Protein AF-A0A2W1JLS2-F1 (afdb_monomer_lite)

Organism: NCBI:txid1764569

Sequence (300 aa):
MNVGGFANVIVSVFFLLSGYGIFASVRKKVIKDFSIISLVLFFRDRLVRLFPLYWIALAAQMLVNHEPYQVSDFLGIGAEGHYWFISAILQCYLLSPFLAYALDRKKYLTLFGTTLVFIGVYFLPSHYPFLANTLGWLHFVESPYLDIYFLHTYLFFLGMSLQKLELIKNRTQWESKIPKSVHCTIFLLIFILICFSVLLDKVYSFPVFGTLILVIAWTIYALRNGIEIKFFAFLGRISFSVYLFHMTYYFLLAKIGVLKIDLLWSVVAVIIVSPAFVLLCLGLERFGNDVARKLKKVGA

Secondary structure (DSSP, 8-state):
--THHHHHHHHHHHHHHHHHHHHHHHIIIIITT--HHHHHHHHHHHHHHHHHHHHHHHHHHHHHH-PPPPHHHHTTSS--GGGHHHHHHHHHHHHHHHHHHHHHHHHHHHHHHHHHHHHHHHHHHHH-HHHHHHHHHHHT--GGGHHHHHHHHHHHHHHHHHHHTTTT--GGGTTS---HHHHHHHHHHHHHHHHHHHH-TTTS-HHHHHHHHHHHHHHHHHHHHT---HHHHHHHHHHHHHHHHHHHHHHHHHHTT-S-S-HHHHHHHHHHHHHHHHHHHHHHHHHHHHHHHHHHHHT-

InterPro domains:
  IPR002656 Acyltransferase 3 domain [PF01757] (6-279)
  IPR050879 Acyltransferase 3 [PTHR23028] (11-292)

Structure (mmCIF, N/CA/C/O backbone):
data_AF-A0A2W1JLS2-F1
#
_entry.id   AF-A0A2W1JLS2-F1
#
loop_
_atom_site.group_PDB
_atom_site.id
_atom_site.type_symbol
_atom_site.label_atom_id
_atom_site.label_alt_id
_atom_site.label_comp_id
_atom_site.label_asym_id
_atom_site.label_entity_id
_atom_site.label_seq_id
_atom_site.pdbx_PDB_ins_code
_atom_site.Cartn_x
_atom_site.Cartn_y
_atom_site.Cartn_z
_atom_site.occupancy
_atom_site.B_iso_or_equiv
_atom_site.auth_seq_id
_atom_site.auth_comp_id
_atom_site.auth_asym_id
_atom_site.auth_atom_id
_atom_site.pdbx_PDB_model_num
ATOM 1 N N . MET A 1 1 ? 17.357 14.140 -10.942 1.00 34.50 1 MET A N 1
ATOM 2 C CA . MET A 1 1 ? 16.037 14.115 -10.269 1.00 34.50 1 MET A CA 1
ATOM 3 C C . MET A 1 1 ? 15.787 12.698 -9.776 1.00 34.50 1 MET A C 1
ATOM 5 O O . MET A 1 1 ? 15.751 11.796 -10.601 1.00 34.50 1 MET A O 1
ATOM 9 N N . ASN A 1 2 ? 15.671 12.487 -8.461 1.00 41.84 2 ASN A N 1
ATOM 10 C CA . ASN A 1 2 ? 15.361 11.173 -7.888 1.00 41.84 2 ASN A CA 1
ATOM 11 C C . ASN A 1 2 ? 13.925 10.774 -8.259 1.00 41.84 2 ASN A C 1
ATOM 13 O O . ASN A 1 2 ? 12.973 11.195 -7.604 1.00 41.84 2 ASN A O 1
ATOM 17 N N . VAL A 1 3 ? 13.770 9.960 -9.307 1.00 44.44 3 VAL A N 1
ATOM 18 C CA . VAL A 1 3 ? 12.483 9.395 -9.764 1.00 44.44 3 VAL A CA 1
ATOM 19 C C . VAL A 1 3 ? 11.753 8.654 -8.627 1.00 44.44 3 VAL A C 1
ATOM 21 O O . VAL A 1 3 ? 10.524 8.629 -8.597 1.00 44.44 3 VAL A O 1
ATOM 24 N N . GLY A 1 4 ? 12.491 8.170 -7.618 1.00 52.25 4 GLY A N 1
ATOM 25 C CA . GLY A 1 4 ? 11.930 7.582 -6.397 1.00 52.25 4 GLY A CA 1
ATOM 26 C C . GLY A 1 4 ? 10.995 8.508 -5.602 1.00 52.25 4 GLY A C 1
ATOM 27 O O . GLY A 1 4 ? 10.069 8.023 -4.959 1.00 52.25 4 GLY A O 1
ATOM 28 N N . GLY A 1 5 ? 11.154 9.835 -5.689 1.00 60.28 5 GLY A N 1
ATOM 29 C CA . GLY A 1 5 ? 10.326 10.781 -4.933 1.00 60.28 5 GLY A CA 1
ATOM 30 C C . GLY A 1 5 ? 8.849 10.785 -5.346 1.00 60.28 5 GLY A C 1
ATOM 31 O O . GLY A 1 5 ? 7.976 10.862 -4.486 1.00 60.28 5 GLY A O 1
ATOM 32 N N . PHE A 1 6 ? 8.549 10.663 -6.646 1.00 57.53 6 PHE A N 1
ATOM 33 C CA . PHE A 1 6 ? 7.170 10.720 -7.151 1.00 57.53 6 PHE A CA 1
ATOM 34 C C . PHE A 1 6 ? 6.378 9.444 -6.842 1.00 57.53 6 PHE A C 1
ATOM 36 O O . PHE A 1 6 ? 5.242 9.527 -6.372 1.00 57.53 6 PHE A O 1
ATOM 43 N N . ALA A 1 7 ? 6.986 8.267 -7.047 1.00 67.06 7 ALA A N 1
ATOM 44 C CA . ALA A 1 7 ? 6.362 6.985 -6.713 1.00 67.06 7 ALA A CA 1
ATOM 45 C C . ALA A 1 7 ? 5.949 6.945 -5.233 1.00 67.06 7 ALA A C 1
ATOM 47 O O . ALA A 1 7 ? 4.829 6.553 -4.903 1.00 67.06 7 ALA A O 1
ATOM 48 N N . ASN A 1 8 ? 6.801 7.474 -4.354 1.00 73.69 8 ASN A N 1
ATOM 49 C CA . ASN A 1 8 ? 6.526 7.528 -2.927 1.00 73.69 8 ASN A CA 1
ATOM 50 C C . ASN A 1 8 ? 5.334 8.426 -2.547 1.00 73.69 8 ASN A C 1
ATOM 52 O O . ASN A 1 8 ? 4.658 8.122 -1.567 1.00 73.69 8 ASN A O 1
ATOM 56 N N . VAL A 1 9 ? 5.009 9.483 -3.305 1.00 74.19 9 VAL A N 1
ATOM 57 C CA . VAL A 1 9 ? 3.819 10.318 -3.023 1.00 74.19 9 VAL A CA 1
ATOM 58 C C . VAL A 1 9 ? 2.535 9.520 -3.228 1.00 74.19 9 VAL A C 1
ATOM 60 O O . VAL A 1 9 ? 1.637 9.553 -2.388 1.00 74.19 9 VAL A O 1
ATOM 63 N N . ILE A 1 10 ? 2.441 8.774 -4.329 1.00 76.81 10 ILE A N 1
ATOM 64 C CA . ILE A 1 10 ? 1.249 7.968 -4.625 1.00 76.81 10 ILE A CA 1
ATOM 65 C C . ILE A 1 10 ? 1.098 6.855 -3.584 1.00 76.81 10 ILE A C 1
ATOM 67 O O . ILE A 1 10 ? 0.003 6.633 -3.063 1.00 76.81 10 ILE A O 1
ATOM 71 N N . VAL A 1 11 ? 2.206 6.199 -3.232 1.00 82.44 11 VAL A N 1
ATOM 72 C CA . VAL A 1 11 ? 2.242 5.170 -2.186 1.00 82.44 11 VAL A CA 1
ATOM 73 C C . VAL A 1 11 ? 1.831 5.761 -0.830 1.00 82.44 11 VAL A C 1
ATOM 75 O O . VAL A 1 11 ? 1.003 5.182 -0.129 1.00 82.44 11 VAL A O 1
ATOM 78 N N . SER A 1 12 ? 2.292 6.965 -0.494 1.00 83.69 12 SER A N 1
ATOM 79 C CA . SER A 1 12 ? 1.904 7.695 0.721 1.00 83.69 12 SER A CA 1
ATOM 80 C C . SER A 1 12 ? 0.393 7.921 0.819 1.00 83.69 12 SER A C 1
ATOM 82 O O . SER A 1 12 ? -0.224 7.641 1.851 1.00 83.69 12 SER A O 1
ATOM 84 N N . VAL A 1 13 ? -0.232 8.362 -0.276 1.00 82.44 13 VAL A N 1
ATOM 85 C CA . VAL A 1 13 ? -1.691 8.545 -0.355 1.00 82.44 13 VAL A CA 1
ATOM 86 C C . VAL A 1 13 ? -2.415 7.210 -0.207 1.00 82.44 13 VAL A C 1
ATOM 88 O O . VAL A 1 13 ? -3.414 7.125 0.513 1.00 82.44 13 VAL A O 1
ATOM 91 N N . PHE A 1 14 ? -1.894 6.152 -0.835 1.00 87.56 14 PHE A N 1
ATOM 92 C CA . PHE A 1 14 ? -2.435 4.807 -0.696 1.00 87.56 14 PHE A CA 1
ATOM 93 C C . PHE A 1 14 ? -2.440 4.341 0.768 1.00 87.56 14 PHE A C 1
ATOM 95 O O . PHE A 1 14 ? -3.461 3.820 1.224 1.00 87.56 14 PHE A O 1
ATOM 102 N N . PHE A 1 15 ? -1.351 4.529 1.524 1.00 89.69 15 PHE A N 1
ATOM 103 C CA . PHE A 1 15 ? -1.303 4.116 2.932 1.00 89.69 15 PHE A CA 1
ATOM 104 C C . PHE A 1 15 ? -2.282 4.910 3.791 1.00 89.69 15 PHE A C 1
ATOM 106 O O . PHE A 1 15 ? -3.010 4.306 4.580 1.00 89.69 15 PHE A O 1
ATOM 113 N N . LEU A 1 16 ? -2.372 6.228 3.594 1.00 88.06 16 LEU A N 1
ATOM 114 C CA . LEU A 1 16 ? -3.334 7.074 4.303 1.00 88.06 16 LEU A CA 1
ATOM 115 C C . LEU A 1 16 ? -4.780 6.598 4.072 1.00 88.06 16 LEU A C 1
ATOM 117 O O . LEU A 1 16 ? -5.535 6.372 5.021 1.00 88.06 16 LEU A O 1
ATOM 121 N N . LEU A 1 17 ? -5.166 6.396 2.810 1.00 87.12 17 LEU A N 1
ATOM 122 C CA . LEU A 1 17 ? -6.502 5.917 2.442 1.00 87.12 17 LEU A CA 1
ATOM 123 C C . LEU A 1 17 ? -6.769 4.490 2.933 1.00 87.12 17 LEU A C 1
ATOM 125 O O . LEU A 1 17 ? -7.869 4.180 3.400 1.00 87.12 17 LEU A O 1
ATOM 129 N N . SER A 1 18 ? -5.758 3.626 2.866 1.00 90.94 18 SER A N 1
ATOM 130 C CA . SER A 1 18 ? -5.840 2.263 3.384 1.00 90.94 18 SER A CA 1
ATOM 131 C C . SER A 1 18 ? -6.084 2.265 4.887 1.00 90.94 18 SER A C 1
ATOM 133 O O . SER A 1 18 ? -6.987 1.570 5.346 1.00 90.94 18 SER A O 1
ATOM 135 N N . GLY A 1 19 ? -5.366 3.091 5.649 1.00 93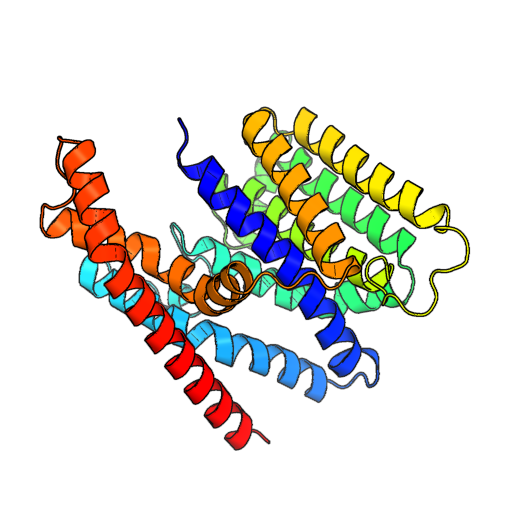.38 19 GLY A N 1
ATOM 136 C CA . GLY A 1 19 ? -5.579 3.256 7.085 1.00 93.38 19 GLY A CA 1
ATOM 137 C C . GLY A 1 19 ? -7.000 3.706 7.416 1.00 93.38 19 GLY A C 1
ATOM 138 O O . GLY A 1 19 ? -7.668 3.103 8.260 1.00 93.38 19 GLY A O 1
ATOM 139 N N . TYR A 1 20 ? -7.508 4.701 6.683 1.00 89.56 20 TYR A N 1
ATOM 140 C CA . TYR A 1 20 ? -8.882 5.190 6.818 1.00 89.56 20 TYR A CA 1
ATOM 141 C C . TYR A 1 20 ? -9.920 4.066 6.639 1.00 89.56 20 TYR A C 1
ATOM 143 O O . TYR A 1 20 ? -10.784 3.850 7.498 1.00 89.56 20 TYR A O 1
ATOM 151 N N . GLY A 1 21 ? -9.809 3.290 5.555 1.00 90.00 21 GLY A N 1
ATOM 152 C CA . GLY A 1 21 ? -10.719 2.176 5.271 1.00 90.00 21 GLY A CA 1
ATOM 153 C C . GLY A 1 21 ? -10.563 0.994 6.235 1.00 90.00 21 GLY A C 1
ATOM 154 O O . GLY A 1 21 ? -11.555 0.371 6.637 1.00 90.00 21 GLY A O 1
ATOM 155 N N . ILE A 1 22 ? -9.330 0.686 6.644 1.00 93.75 22 ILE A N 1
ATOM 156 C CA . ILE A 1 22 ? -9.039 -0.402 7.579 1.00 93.75 22 ILE A CA 1
ATOM 157 C C . ILE A 1 22 ? -9.634 -0.107 8.948 1.00 93.75 22 ILE A C 1
ATOM 159 O O . ILE A 1 22 ? -10.294 -0.991 9.493 1.00 93.75 22 ILE A O 1
ATOM 163 N N . PHE A 1 23 ? -9.503 1.116 9.467 1.00 93.62 23 PHE A N 1
ATOM 164 C CA . PHE A 1 23 ? -10.102 1.479 10.750 1.00 93.62 23 PHE A CA 1
ATOM 165 C C . PHE A 1 23 ? -11.614 1.218 10.766 1.00 93.62 23 PHE A C 1
ATOM 167 O O . PHE A 1 23 ? -12.126 0.583 11.689 1.00 93.62 23 PHE A O 1
ATOM 174 N N . ALA A 1 24 ? -12.330 1.624 9.711 1.00 89.69 24 ALA A N 1
ATOM 175 C CA . ALA A 1 24 ? -13.766 1.370 9.588 1.00 89.69 24 ALA A CA 1
ATOM 176 C C . ALA A 1 24 ? -14.093 -0.135 9.606 1.00 89.69 24 ALA A C 1
ATOM 178 O O . ALA A 1 24 ? -15.031 -0.575 10.278 1.00 89.69 24 ALA A O 1
ATOM 179 N N . SER A 1 25 ? -13.298 -0.940 8.896 1.00 91.19 25 SER A N 1
ATOM 180 C CA . SER A 1 25 ? -13.483 -2.390 8.842 1.00 91.19 25 SER A CA 1
ATOM 181 C C . SER A 1 25 ? -13.153 -3.089 10.162 1.00 91.19 25 SER A C 1
ATOM 183 O O . SER A 1 25 ? -13.882 -4.004 10.542 1.00 91.19 25 SER A O 1
ATOM 185 N N . VAL A 1 26 ? -12.067 -2.700 10.836 1.00 93.50 26 VAL A N 1
ATOM 186 C CA . VAL A 1 26 ? -11.647 -3.258 12.132 1.00 93.50 26 VAL A CA 1
ATOM 187 C C . VAL A 1 26 ? -12.674 -2.906 13.198 1.00 93.50 26 VAL A C 1
ATOM 189 O O . VAL A 1 26 ? -13.125 -3.784 13.929 1.00 93.50 26 VAL A O 1
ATOM 192 N N . ARG A 1 27 ? -13.129 -1.650 13.239 1.00 90.69 27 ARG A N 1
ATOM 193 C CA . ARG A 1 27 ? -14.152 -1.209 14.190 1.00 90.69 27 ARG A CA 1
ATOM 194 C C . ARG A 1 27 ? -15.445 -2.010 14.054 1.00 90.69 27 ARG A C 1
ATOM 196 O O . ARG A 1 27 ? -16.000 -2.449 15.056 1.00 90.69 27 ARG A O 1
ATOM 203 N N . LYS A 1 28 ? -15.899 -2.240 12.816 1.00 87.69 28 LYS A N 1
ATOM 204 C CA . LYS A 1 28 ? -17.132 -2.991 12.538 1.00 87.69 28 LYS A CA 1
ATOM 205 C C . LYS A 1 28 ? -17.017 -4.483 12.864 1.00 87.69 28 LYS A C 1
ATOM 207 O O . LYS A 1 28 ? -17.989 -5.046 13.348 1.00 87.69 28 LYS A O 1
ATOM 212 N N . LYS A 1 29 ? -15.886 -5.121 12.540 1.00 86.56 29 LYS A N 1
ATOM 213 C CA . LYS A 1 29 ? -15.739 -6.586 12.612 1.00 86.56 29 LYS A CA 1
ATOM 214 C C . LYS A 1 29 ? -15.077 -7.093 13.891 1.00 86.56 29 LYS A C 1
ATOM 216 O O . LYS A 1 29 ? -15.398 -8.187 14.320 1.00 86.56 29 LYS A O 1
ATOM 221 N N . VAL A 1 30 ? -14.135 -6.339 14.452 1.00 88.06 30 VAL A N 1
ATOM 222 C CA . VAL A 1 30 ? -13.254 -6.801 15.537 1.00 88.06 30 VAL A CA 1
ATOM 223 C C . VAL A 1 30 ? -13.551 -6.079 16.846 1.00 88.06 30 VAL A C 1
ATOM 225 O O . VAL A 1 30 ? -13.627 -6.725 17.878 1.00 88.06 30 VAL A O 1
ATOM 228 N N . ILE A 1 31 ? -13.726 -4.753 16.832 1.00 86.06 31 ILE A N 1
ATOM 229 C CA . ILE A 1 31 ? -13.887 -3.999 18.090 1.00 86.06 31 ILE A CA 1
ATOM 230 C C . ILE A 1 31 ? -15.292 -4.149 18.672 1.00 86.06 31 ILE A C 1
ATOM 232 O O . ILE A 1 31 ? -15.428 -4.250 19.887 1.00 86.06 31 ILE A O 1
ATOM 236 N N . LYS A 1 32 ? -16.332 -4.146 17.826 1.00 83.19 32 LYS A N 1
ATOM 237 C CA . LYS A 1 32 ? -17.720 -4.236 18.297 1.00 83.19 32 LYS A CA 1
ATOM 238 C C . LYS A 1 32 ? -17.991 -5.548 19.044 1.00 83.19 32 LYS A C 1
ATOM 240 O O . LYS A 1 32 ? -18.547 -5.503 20.132 1.00 83.19 32 LYS A O 1
ATOM 245 N N . ASP A 1 33 ? -17.538 -6.663 18.476 1.00 82.06 33 ASP A N 1
ATOM 246 C CA . ASP A 1 33 ? -17.741 -8.016 18.996 1.00 82.06 33 ASP A CA 1
ATOM 247 C C . ASP A 1 33 ? -16.385 -8.741 19.003 1.00 82.06 33 ASP A C 1
ATOM 249 O O . ASP A 1 33 ? -16.052 -9.489 18.076 1.00 82.06 33 ASP A O 1
ATOM 253 N N . PHE A 1 34 ? -15.547 -8.440 20.005 1.00 86.88 34 PHE A N 1
ATOM 254 C CA . PHE A 1 34 ? -14.188 -8.983 20.067 1.00 86.88 34 PHE A CA 1
ATOM 255 C C . PHE A 1 34 ? -14.218 -10.506 20.200 1.00 86.88 34 PHE A C 1
ATOM 257 O O . PHE A 1 34 ? -14.576 -11.059 21.236 1.00 86.88 34 PHE A O 1
ATOM 264 N N . SER A 1 35 ? -13.813 -11.177 19.125 1.00 91.00 35 SER A N 1
ATOM 265 C CA . SER A 1 35 ? -13.668 -12.624 19.040 1.00 91.00 35 SER A CA 1
ATOM 266 C C . SER A 1 35 ? -12.414 -12.955 18.241 1.00 91.00 35 SER A C 1
ATOM 268 O O . SER A 1 35 ? -12.113 -12.307 17.233 1.00 91.00 35 SER A O 1
ATOM 270 N N . ILE A 1 36 ? -11.697 -13.997 18.667 1.00 91.50 36 ILE A N 1
ATOM 271 C CA . ILE A 1 36 ? -10.529 -14.527 17.949 1.00 91.50 36 ILE A CA 1
ATOM 272 C C . ILE A 1 36 ? -10.927 -14.910 16.520 1.00 91.50 36 ILE A C 1
ATOM 274 O O . ILE A 1 36 ? -10.190 -14.637 15.576 1.00 91.50 36 ILE A O 1
ATOM 278 N N . ILE A 1 37 ? -12.133 -15.455 16.339 1.00 91.38 37 ILE A N 1
ATOM 279 C CA . ILE A 1 37 ? -12.665 -15.818 15.022 1.00 91.38 37 ILE A CA 1
ATOM 280 C C . ILE A 1 37 ? -12.792 -14.566 14.147 1.00 91.38 37 ILE A C 1
ATOM 282 O O . ILE A 1 37 ? -12.319 -14.557 13.013 1.00 91.38 37 ILE A O 1
ATOM 286 N N . SER A 1 38 ? -13.352 -13.476 14.678 1.00 90.38 38 SER A N 1
ATOM 287 C CA . SER A 1 38 ? -13.465 -12.202 13.958 1.00 90.38 38 SER A CA 1
ATOM 288 C C . SER A 1 38 ? -12.103 -11.633 13.551 1.00 90.38 38 SER A C 1
ATOM 290 O O . SER A 1 38 ? -11.970 -11.069 12.462 1.00 90.38 38 SER A O 1
ATOM 292 N N . LEU A 1 39 ? -11.084 -11.801 14.400 1.00 92.88 39 LEU A N 1
ATOM 293 C CA . LEU A 1 39 ? -9.711 -11.385 14.120 1.00 92.88 39 LEU A CA 1
ATOM 294 C C . LEU A 1 39 ? -9.073 -12.233 13.006 1.00 92.88 39 LEU A C 1
ATOM 296 O O . LEU A 1 39 ? -8.518 -11.683 12.054 1.00 92.88 39 LEU A O 1
ATOM 300 N N . VAL A 1 40 ? -9.209 -13.560 13.070 1.00 93.00 40 VAL A N 1
ATOM 301 C CA . VAL A 1 40 ? -8.720 -14.480 12.029 1.00 93.00 40 VAL A CA 1
ATOM 302 C C . VAL A 1 40 ? -9.409 -14.200 10.693 1.00 93.00 40 VAL A C 1
ATOM 304 O O . VAL A 1 40 ? -8.744 -14.081 9.664 1.00 93.00 40 VAL A O 1
ATOM 307 N N . LEU A 1 41 ? -10.733 -14.016 10.697 1.00 91.25 41 LEU A N 1
ATOM 308 C CA . LEU A 1 41 ? -11.501 -13.659 9.503 1.00 91.25 41 LEU A CA 1
ATOM 309 C C . LEU A 1 41 ? -11.073 -12.305 8.930 1.00 91.25 41 LEU A C 1
ATOM 311 O O . LEU A 1 41 ? -11.019 -12.151 7.708 1.00 91.25 41 LEU A O 1
ATOM 315 N N . PHE A 1 42 ? -10.743 -11.333 9.787 1.00 92.88 42 PHE A N 1
ATOM 316 C CA . PHE A 1 42 ? -10.203 -10.047 9.359 1.00 92.88 42 PHE A CA 1
ATOM 317 C C . PHE A 1 42 ? -8.876 -10.215 8.612 1.00 92.88 42 PHE A C 1
ATOM 319 O O . PHE A 1 42 ? -8.756 -9.698 7.501 1.00 92.88 42 PHE A O 1
ATOM 326 N N . PHE A 1 43 ? -7.915 -10.963 9.162 1.00 94.12 43 PHE A N 1
ATOM 327 C CA . PHE A 1 43 ? -6.632 -11.202 8.495 1.00 94.12 43 PHE A CA 1
ATOM 328 C C . PHE A 1 43 ? -6.803 -11.998 7.204 1.00 94.12 43 PHE A C 1
ATOM 330 O O . PHE A 1 43 ? -6.346 -11.556 6.149 1.00 94.12 43 PHE A O 1
ATOM 337 N N . ARG A 1 44 ? -7.555 -13.104 7.248 1.00 93.12 44 ARG A N 1
ATOM 338 C CA . ARG A 1 44 ? -7.875 -13.924 6.071 1.00 93.12 44 ARG A CA 1
ATOM 339 C C . ARG A 1 44 ? -8.425 -13.076 4.929 1.00 93.12 44 ARG A C 1
ATOM 341 O O . ARG A 1 44 ? -7.952 -13.179 3.802 1.00 93.12 44 ARG A O 1
ATOM 348 N N . ASP A 1 45 ? -9.393 -12.206 5.218 1.00 91.31 45 ASP A N 1
ATOM 349 C CA . ASP A 1 45 ? -10.026 -11.333 4.227 1.00 91.31 45 ASP A CA 1
ATOM 350 C C . ASP A 1 45 ? -9.045 -10.404 3.500 1.00 91.31 45 ASP A C 1
ATOM 352 O O . ASP A 1 45 ? -9.340 -9.982 2.377 1.00 91.31 45 ASP A O 1
ATOM 356 N N . ARG A 1 46 ? -7.929 -10.045 4.145 1.00 92.25 46 ARG A N 1
ATOM 357 C CA . ARG A 1 46 ? -6.869 -9.209 3.571 1.00 92.25 46 ARG A CA 1
ATOM 358 C C . ARG A 1 46 ? -5.866 -10.039 2.795 1.00 92.25 46 ARG A C 1
ATOM 360 O O . ARG A 1 46 ? -5.604 -9.712 1.641 1.00 92.25 46 ARG A O 1
ATOM 367 N N . LEU A 1 47 ? -5.382 -11.127 3.387 1.00 93.44 47 LEU A N 1
ATOM 368 C CA . LEU A 1 47 ? -4.396 -12.003 2.760 1.00 93.44 47 LEU A CA 1
ATOM 369 C C . LEU A 1 47 ? -4.920 -12.581 1.443 1.00 93.44 47 LEU A C 1
ATOM 371 O O . LEU A 1 47 ? -4.254 -12.496 0.420 1.00 93.44 47 LEU A O 1
ATOM 375 N N . VAL A 1 48 ? -6.169 -13.046 1.436 1.00 92.94 48 VAL A N 1
ATOM 376 C CA . VAL A 1 48 ? -6.833 -13.606 0.251 1.00 92.94 48 VAL A CA 1
ATOM 377 C C . VAL A 1 48 ? -7.016 -12.578 -0.878 1.00 92.94 48 VAL A C 1
ATOM 379 O O . VAL A 1 48 ? -7.142 -12.959 -2.037 1.00 92.94 48 VAL A O 1
ATOM 382 N N . ARG A 1 49 ? -7.033 -11.276 -0.568 1.00 90.12 49 ARG A N 1
ATOM 383 C CA . ARG A 1 49 ? -7.085 -10.211 -1.581 1.00 90.12 49 ARG A CA 1
ATOM 384 C C . ARG A 1 49 ? -5.690 -9.833 -2.090 1.00 90.12 49 ARG A C 1
ATOM 386 O O . ARG A 1 49 ? -5.549 -9.518 -3.264 1.00 90.12 49 ARG A O 1
ATOM 393 N N . LEU A 1 50 ? -4.697 -9.825 -1.202 1.00 92.69 50 LEU A N 1
ATOM 394 C CA . LEU A 1 50 ? -3.343 -9.349 -1.482 1.00 92.69 50 LEU A CA 1
ATOM 395 C C . LEU A 1 50 ? -2.502 -10.409 -2.212 1.00 92.69 50 LEU A C 1
ATOM 397 O O . LEU A 1 50 ? -1.944 -10.139 -3.273 1.00 92.69 50 LEU A O 1
ATOM 401 N N . PHE A 1 51 ? -2.439 -11.619 -1.651 1.00 94.50 51 PHE A N 1
ATOM 402 C CA . PHE A 1 51 ? -1.470 -12.639 -2.048 1.00 94.50 51 PHE A CA 1
ATOM 403 C C . PHE A 1 51 ? -1.654 -13.200 -3.458 1.00 94.50 51 PHE A C 1
ATOM 405 O O . PHE A 1 51 ? -0.643 -13.334 -4.135 1.00 94.50 51 PHE A O 1
ATOM 412 N N . PRO A 1 52 ? -2.870 -13.481 -3.968 1.00 94.38 52 PRO A N 1
ATOM 413 C CA . PRO A 1 52 ? -3.000 -14.037 -5.314 1.00 94.38 52 PRO A CA 1
ATOM 414 C C . PRO A 1 52 ? -2.382 -13.138 -6.389 1.00 94.38 52 PRO A C 1
ATOM 416 O O . PRO A 1 52 ? -1.652 -13.613 -7.251 1.00 94.38 52 PRO A O 1
ATOM 419 N N . LEU A 1 53 ? -2.631 -11.829 -6.309 1.00 94.75 53 LEU A N 1
ATOM 420 C CA . LEU A 1 53 ? -2.049 -10.857 -7.233 1.00 94.75 53 LEU A CA 1
ATOM 421 C C . LEU A 1 53 ? -0.546 -10.699 -7.020 1.00 94.75 53 LEU A C 1
ATOM 423 O O . LEU A 1 53 ? 0.201 -10.643 -7.992 1.00 94.75 53 LEU A O 1
ATOM 427 N N . TYR A 1 54 ? -0.108 -10.663 -5.762 1.00 95.31 54 TYR A N 1
ATOM 428 C CA . TYR A 1 54 ? 1.305 -10.567 -5.423 1.00 95.31 54 TYR A CA 1
ATOM 429 C C . TYR A 1 54 ? 2.114 -11.771 -5.930 1.00 95.31 54 TYR A C 1
ATOM 431 O O . TYR A 1 54 ? 3.159 -11.587 -6.540 1.00 95.31 54 TYR A O 1
ATOM 439 N N . TRP A 1 55 ? 1.606 -12.995 -5.778 1.00 95.50 55 TRP A N 1
ATOM 440 C CA . TRP A 1 55 ? 2.257 -14.201 -6.295 1.00 95.50 55 TRP A CA 1
ATOM 441 C C . TRP A 1 55 ? 2.341 -14.214 -7.818 1.00 95.50 55 TRP A C 1
ATOM 443 O O . TRP A 1 55 ? 3.369 -14.608 -8.362 1.00 95.50 55 TRP A O 1
ATOM 453 N N . ILE A 1 56 ? 1.296 -13.750 -8.512 1.00 95.56 56 ILE A N 1
ATOM 454 C CA . ILE A 1 56 ? 1.343 -13.594 -9.973 1.00 95.56 56 ILE A CA 1
ATOM 455 C C . ILE A 1 56 ? 2.398 -12.549 -10.357 1.00 95.56 56 ILE A C 1
ATOM 457 O O . ILE A 1 56 ? 3.120 -12.759 -11.327 1.00 95.56 56 ILE A O 1
ATOM 461 N N . ALA A 1 57 ? 2.518 -11.454 -9.601 1.00 95.38 57 ALA A N 1
ATOM 462 C CA . ALA A 1 57 ? 3.525 -10.424 -9.845 1.00 95.38 57 ALA A CA 1
ATOM 463 C C . ALA A 1 57 ? 4.952 -10.955 -9.657 1.00 95.38 57 ALA A C 1
ATOM 465 O O . ALA A 1 57 ? 5.766 -10.809 -10.567 1.00 95.38 57 ALA A O 1
ATOM 466 N N . LEU A 1 58 ? 5.220 -11.659 -8.551 1.00 94.12 58 LEU A N 1
ATOM 467 C CA . LEU A 1 58 ? 6.506 -12.322 -8.318 1.00 94.12 58 LEU A CA 1
ATOM 468 C C . LEU A 1 58 ? 6.828 -13.315 -9.434 1.00 94.12 58 LEU A C 1
ATOM 470 O O . LEU A 1 58 ? 7.906 -13.249 -10.014 1.00 94.12 58 LEU A O 1
ATOM 474 N N . ALA A 1 59 ? 5.885 -14.191 -9.793 1.00 94.38 59 ALA A N 1
ATOM 475 C CA . ALA A 1 59 ? 6.087 -15.161 -10.865 1.00 94.38 59 ALA A CA 1
ATOM 476 C C . ALA A 1 59 ? 6.363 -14.476 -12.215 1.00 94.38 59 ALA A C 1
ATOM 478 O O . ALA A 1 59 ? 7.271 -14.878 -12.940 1.00 94.38 59 ALA A O 1
ATOM 479 N N . ALA A 1 60 ? 5.626 -13.410 -12.542 1.00 94.19 60 ALA A N 1
ATOM 480 C CA . ALA A 1 60 ? 5.859 -12.630 -13.752 1.00 94.19 60 ALA A CA 1
ATOM 481 C C . ALA A 1 60 ? 7.250 -11.984 -13.743 1.00 94.19 60 ALA A C 1
ATOM 483 O O . ALA A 1 60 ? 7.947 -12.022 -14.755 1.00 94.19 60 ALA A O 1
ATOM 484 N N . GLN A 1 61 ? 7.690 -11.438 -12.610 1.00 92.75 61 GLN A N 1
ATOM 485 C CA . GLN A 1 61 ? 9.023 -10.862 -12.504 1.00 92.75 61 GLN A CA 1
ATOM 486 C C . GLN A 1 61 ? 10.133 -11.915 -12.558 1.00 92.75 61 GLN A C 1
ATOM 488 O O . GLN A 1 61 ? 11.131 -11.663 -13.224 1.00 92.75 61 GLN A O 1
ATOM 493 N N . MET A 1 62 ? 9.954 -13.100 -11.967 1.00 92.75 62 MET A N 1
ATOM 494 C CA . MET A 1 62 ? 10.902 -14.216 -12.125 1.00 92.75 62 MET A CA 1
ATOM 495 C C . MET A 1 62 ? 11.057 -14.603 -13.594 1.00 92.75 62 MET A C 1
ATOM 497 O O . MET A 1 62 ? 12.173 -14.787 -14.073 1.00 92.75 62 MET A O 1
ATOM 501 N N . LEU A 1 63 ? 9.943 -14.690 -14.329 1.00 93.12 63 LEU A N 1
ATOM 502 C CA . LEU A 1 63 ? 9.963 -15.004 -15.759 1.00 93.12 63 LEU A CA 1
ATOM 503 C C . LEU A 1 63 ? 10.660 -13.914 -16.576 1.00 93.12 63 LEU A C 1
ATOM 505 O O . LEU A 1 63 ? 11.378 -14.228 -17.522 1.00 93.12 63 LEU A O 1
ATOM 509 N N . VAL A 1 64 ? 10.455 -12.644 -16.217 1.00 92.19 64 VAL A N 1
ATOM 510 C CA . VAL A 1 64 ? 11.065 -11.517 -16.925 1.00 92.19 64 VAL A CA 1
ATOM 511 C C . VAL A 1 64 ? 12.539 -11.378 -16.579 1.00 92.19 64 VAL A C 1
ATOM 513 O O . VAL A 1 64 ? 13.321 -11.207 -17.499 1.00 92.19 64 VAL A O 1
ATOM 516 N N . ASN A 1 65 ? 12.954 -11.457 -15.318 1.00 88.69 65 ASN A N 1
ATOM 517 C CA . ASN A 1 65 ? 14.336 -11.181 -14.909 1.00 88.69 65 ASN A CA 1
ATOM 518 C C . ASN A 1 65 ? 15.240 -12.422 -14.907 1.00 88.69 65 ASN A C 1
ATOM 520 O O . ASN A 1 65 ? 16.453 -12.263 -14.947 1.00 88.69 65 ASN A O 1
ATOM 524 N N . HIS A 1 66 ? 14.670 -13.631 -14.929 1.00 88.50 66 HIS A N 1
ATOM 525 C CA . HIS A 1 66 ? 15.382 -14.905 -14.748 1.00 88.50 66 HIS A CA 1
ATOM 526 C C . HIS A 1 66 ? 16.103 -15.034 -13.396 1.00 88.50 66 HIS A C 1
ATOM 528 O O . HIS A 1 66 ? 17.025 -15.834 -13.256 1.00 88.50 66 HIS A O 1
ATOM 534 N N . GLU A 1 67 ? 15.661 -14.277 -12.393 1.00 87.19 67 GLU A N 1
ATOM 535 C CA . GLU A 1 67 ? 16.181 -14.337 -11.028 1.00 87.19 67 GLU A CA 1
ATOM 536 C C . GLU A 1 67 ? 15.204 -15.115 -10.136 1.00 87.19 67 GLU A C 1
ATOM 538 O O . GLU A 1 67 ? 13.995 -14.858 -10.183 1.00 87.19 67 GLU A O 1
ATOM 543 N N . PRO A 1 68 ? 15.684 -16.094 -9.350 1.00 90.00 68 PRO A N 1
ATOM 544 C CA . PRO A 1 68 ? 14.831 -16.831 -8.435 1.00 90.00 68 PRO A CA 1
ATOM 545 C C . PRO A 1 68 ? 14.500 -15.993 -7.193 1.00 90.00 68 PRO A C 1
ATOM 547 O O . PRO A 1 68 ? 15.391 -15.400 -6.592 1.00 90.00 68 PRO A O 1
ATOM 550 N N . TYR A 1 69 ? 13.236 -16.015 -6.763 1.00 89.44 69 TYR A N 1
ATOM 551 C CA . TYR A 1 69 ? 12.834 -15.511 -5.446 1.00 89.44 69 TYR A CA 1
ATOM 552 C C . TYR A 1 69 ? 12.906 -16.604 -4.381 1.00 89.44 69 TYR A C 1
ATOM 554 O O . TYR A 1 69 ? 12.672 -17.786 -4.655 1.00 89.44 69 TYR A O 1
ATOM 562 N N . GLN A 1 70 ? 13.196 -16.199 -3.148 1.00 90.69 70 GLN A N 1
ATOM 563 C CA . GLN A 1 70 ? 13.176 -17.069 -1.982 1.00 90.69 70 GLN A CA 1
ATOM 564 C C . GLN A 1 70 ? 11.736 -17.334 -1.528 1.00 90.69 70 GLN A C 1
ATOM 566 O O . GLN A 1 70 ? 10.805 -16.580 -1.809 1.00 90.69 70 GLN A O 1
ATOM 571 N N . VAL A 1 71 ? 11.531 -18.406 -0.759 1.00 90.38 71 VAL A N 1
ATOM 572 C CA . VAL A 1 71 ? 10.205 -18.736 -0.199 1.00 90.38 71 VAL A CA 1
ATOM 573 C C . VAL A 1 71 ? 9.674 -17.608 0.699 1.00 90.38 71 VAL A C 1
ATOM 575 O O . VAL A 1 71 ? 8.468 -17.362 0.731 1.00 90.38 71 VAL A O 1
ATOM 578 N N . SER A 1 72 ? 10.561 -16.890 1.393 1.00 90.00 72 SER A N 1
ATOM 579 C CA . SER A 1 72 ? 10.218 -15.721 2.212 1.00 90.00 72 SER A CA 1
ATOM 580 C C . SER A 1 72 ? 9.579 -14.593 1.399 1.00 90.00 72 SER A C 1
ATOM 582 O O . SER A 1 72 ? 8.608 -13.993 1.868 1.00 90.00 72 SER A O 1
ATOM 584 N N . ASP A 1 73 ? 10.021 -14.379 0.156 1.00 90.44 73 ASP A N 1
ATOM 585 C CA . ASP A 1 73 ? 9.451 -13.361 -0.731 1.00 90.44 73 ASP A CA 1
ATOM 586 C C . ASP A 1 73 ? 7.985 -13.662 -1.025 1.00 90.44 73 ASP A C 1
ATOM 588 O O . ASP A 1 73 ? 7.142 -12.773 -0.925 1.00 90.44 73 ASP A O 1
ATOM 592 N N . PHE A 1 74 ? 7.634 -14.927 -1.280 1.00 91.19 74 PHE A N 1
ATOM 593 C CA . PHE A 1 74 ? 6.243 -15.345 -1.497 1.00 91.19 74 PHE A CA 1
ATOM 594 C C . PHE A 1 74 ? 5.358 -15.160 -0.260 1.00 91.19 74 PHE A C 1
ATOM 596 O O . PHE A 1 74 ? 4.142 -15.009 -0.394 1.00 91.19 74 PHE A O 1
ATOM 603 N N . LEU A 1 75 ? 5.942 -15.123 0.938 1.00 91.38 75 LEU A N 1
ATOM 604 C CA . LEU A 1 75 ? 5.236 -14.804 2.180 1.00 91.38 75 LEU A CA 1
ATOM 605 C C . LEU A 1 75 ? 5.147 -13.292 2.443 1.00 91.38 75 LEU A C 1
ATOM 607 O O . LEU A 1 75 ? 4.490 -12.880 3.398 1.00 91.38 75 LEU A O 1
ATOM 611 N N . GLY A 1 76 ? 5.763 -12.465 1.594 1.00 88.94 76 GLY A N 1
ATOM 612 C CA . GLY A 1 76 ? 5.852 -11.019 1.787 1.00 88.94 76 GLY A CA 1
ATOM 613 C C . GLY A 1 76 ? 6.766 -10.637 2.953 1.00 88.94 76 GLY A C 1
ATOM 614 O O . GLY A 1 76 ? 6.555 -9.594 3.568 1.00 88.94 76 GLY A O 1
ATOM 615 N N . ILE A 1 77 ? 7.731 -11.497 3.295 1.00 87.19 77 ILE A N 1
ATOM 616 C CA . ILE A 1 77 ? 8.717 -11.278 4.355 1.00 87.19 77 ILE A CA 1
ATOM 617 C C . ILE A 1 77 ? 10.056 -11.003 3.681 1.00 87.19 77 ILE A C 1
ATOM 619 O O . ILE A 1 77 ? 10.575 -11.869 2.985 1.00 87.19 77 ILE A O 1
ATOM 623 N N . GLY A 1 78 ? 10.615 -9.812 3.897 1.00 78.38 78 GLY A N 1
ATOM 624 C CA . GLY A 1 78 ? 11.897 -9.439 3.292 1.00 78.38 78 GLY A CA 1
ATOM 625 C C . GLY A 1 78 ? 11.833 -9.205 1.784 1.00 78.38 78 GLY A C 1
ATOM 626 O O . GLY A 1 78 ? 12.866 -9.266 1.138 1.00 78.38 78 GLY A O 1
ATOM 627 N N . ALA A 1 79 ? 10.642 -8.935 1.234 1.00 78.81 79 ALA A N 1
ATOM 628 C CA . ALA A 1 79 ? 10.461 -8.736 -0.199 1.00 78.81 79 ALA A CA 1
ATOM 629 C C . ALA A 1 79 ? 11.356 -7.600 -0.727 1.00 78.81 79 ALA A C 1
ATOM 631 O O . ALA A 1 79 ? 11.186 -6.435 -0.350 1.00 78.81 79 ALA A O 1
ATOM 632 N N . GLU A 1 80 ? 12.297 -7.955 -1.601 1.00 76.69 80 GLU A N 1
ATOM 633 C CA . GLU A 1 80 ? 13.314 -7.041 -2.119 1.00 76.69 80 GLU A CA 1
ATOM 634 C C . GLU A 1 80 ? 12.781 -6.078 -3.196 1.00 76.69 80 GLU A C 1
ATOM 636 O O . GLU A 1 80 ? 11.733 -6.270 -3.830 1.00 76.69 80 GLU A O 1
ATOM 641 N N . GLY A 1 81 ? 13.538 -5.002 -3.426 1.00 81.31 81 GLY A N 1
ATOM 642 C CA . GLY A 1 81 ? 13.227 -4.001 -4.442 1.00 81.31 81 GLY A CA 1
ATOM 643 C C . GLY A 1 81 ? 11.870 -3.342 -4.200 1.00 81.31 81 GLY A C 1
ATOM 644 O O . GLY A 1 81 ? 11.491 -3.067 -3.069 1.00 81.31 81 GLY A O 1
ATOM 645 N N . HIS A 1 82 ? 11.106 -3.077 -5.260 1.00 81.06 82 HIS A N 1
ATOM 646 C CA . HIS A 1 82 ? 9.824 -2.364 -5.155 1.00 81.06 82 HIS A CA 1
ATOM 647 C C . HIS A 1 82 ? 8.705 -3.124 -4.411 1.00 81.06 82 HIS A C 1
ATOM 649 O O . HIS A 1 82 ? 7.647 -2.545 -4.162 1.00 81.06 82 HIS A O 1
ATOM 655 N N . TYR A 1 83 ? 8.919 -4.387 -4.025 1.00 88.00 83 TYR A N 1
ATOM 656 C CA . TYR A 1 83 ? 7.950 -5.159 -3.247 1.00 88.00 83 TYR A CA 1
ATOM 657 C C . TYR A 1 83 ? 8.031 -4.915 -1.733 1.00 88.00 83 TYR A C 1
ATOM 659 O O . TYR A 1 83 ? 7.146 -5.387 -1.017 1.00 88.00 83 TYR A O 1
ATOM 667 N N . TRP A 1 84 ? 8.977 -4.096 -1.246 1.00 85.44 84 TRP A N 1
ATOM 668 C CA . TRP A 1 84 ? 9.088 -3.694 0.172 1.00 85.44 84 TRP A CA 1
ATOM 669 C C . TRP A 1 84 ? 7.755 -3.199 0.769 1.00 85.44 84 TRP A C 1
ATOM 671 O O . TRP A 1 84 ? 7.454 -3.373 1.953 1.00 85.44 84 TRP A O 1
ATOM 681 N N . PHE A 1 85 ? 6.917 -2.600 -0.076 1.00 85.88 85 PHE A N 1
ATOM 682 C CA . PHE A 1 85 ? 5.578 -2.122 0.244 1.00 85.88 85 PHE A CA 1
ATOM 683 C C . PHE A 1 85 ? 4.632 -3.212 0.766 1.00 85.88 85 PHE A C 1
ATOM 685 O O . PHE A 1 85 ? 3.767 -2.928 1.597 1.00 85.88 85 PHE A O 1
ATOM 692 N N . ILE A 1 86 ? 4.783 -4.457 0.303 1.00 91.31 86 ILE A N 1
ATOM 693 C CA . ILE A 1 86 ? 3.971 -5.593 0.751 1.00 91.31 86 ILE A CA 1
ATOM 694 C C . ILE A 1 86 ? 4.266 -5.893 2.217 1.00 91.31 86 ILE A C 1
ATOM 696 O O . ILE A 1 86 ? 3.328 -5.943 3.016 1.00 91.31 86 ILE A O 1
ATOM 700 N N . SER A 1 87 ? 5.545 -5.971 2.589 1.00 89.81 87 SER A N 1
ATOM 701 C CA . SER A 1 87 ? 5.980 -6.118 3.981 1.00 89.81 87 SER A CA 1
ATOM 702 C C . SER A 1 87 ? 5.391 -5.004 4.859 1.00 89.81 87 SER A C 1
ATOM 704 O O . SER A 1 87 ? 4.798 -5.272 5.905 1.00 89.81 87 SER A O 1
ATOM 706 N N . ALA A 1 88 ? 5.453 -3.751 4.391 1.00 89.44 88 ALA A N 1
ATOM 707 C CA . ALA A 1 88 ? 4.894 -2.593 5.092 1.00 89.44 88 ALA A CA 1
ATOM 708 C C . ALA A 1 88 ? 3.372 -2.668 5.285 1.00 89.44 88 ALA A C 1
ATOM 710 O O . ALA A 1 88 ? 2.869 -2.411 6.382 1.00 89.44 88 ALA A O 1
ATOM 711 N N . ILE A 1 89 ? 2.619 -3.062 4.256 1.00 92.06 89 ILE A N 1
ATOM 712 C CA . ILE A 1 89 ? 1.170 -3.273 4.369 1.00 92.06 89 ILE A CA 1
ATOM 713 C C . ILE A 1 89 ? 0.843 -4.374 5.372 1.00 92.06 89 ILE A C 1
ATOM 715 O O . ILE A 1 89 ? -0.072 -4.203 6.181 1.00 92.06 89 ILE A O 1
ATOM 719 N N . LEU A 1 90 ? 1.543 -5.509 5.308 1.00 93.00 90 LEU A N 1
ATOM 720 C CA . LEU A 1 90 ? 1.277 -6.649 6.184 1.00 93.00 90 LEU A CA 1
ATOM 721 C C . LEU A 1 90 ? 1.487 -6.262 7.650 1.00 93.00 90 LEU A C 1
ATOM 723 O O . LEU A 1 90 ? 0.641 -6.557 8.494 1.00 93.00 90 LEU A O 1
ATOM 727 N N . GLN A 1 91 ? 2.546 -5.506 7.929 1.00 91.12 91 GLN A N 1
ATOM 728 C CA . GLN A 1 91 ? 2.840 -4.967 9.255 1.00 91.12 91 GLN A CA 1
ATOM 729 C C . GLN A 1 91 ? 1.787 -3.942 9.705 1.00 91.12 91 GLN A C 1
ATOM 731 O O . GLN A 1 91 ? 1.293 -4.005 10.833 1.00 91.12 91 GLN A O 1
ATOM 736 N N . CYS A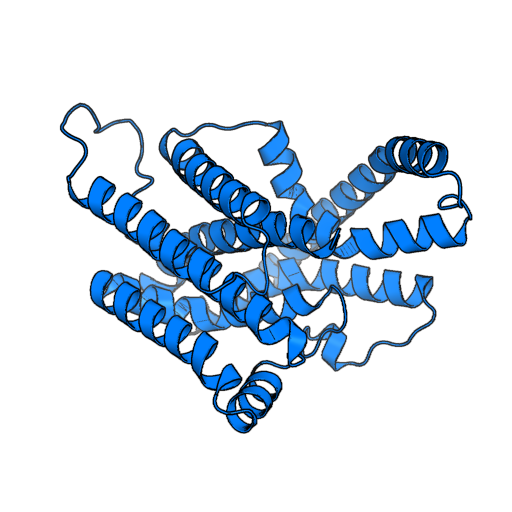 1 92 ? 1.332 -3.062 8.806 1.00 93.75 92 CYS A N 1
ATOM 737 C CA . CYS A 1 92 ? 0.206 -2.165 9.082 1.00 93.75 92 CYS A CA 1
ATOM 738 C C . CYS A 1 92 ? -1.074 -2.941 9.432 1.00 93.75 92 CYS A C 1
ATOM 740 O O . CYS A 1 92 ? -1.791 -2.580 10.368 1.00 93.75 92 CYS A O 1
ATOM 742 N N . TYR A 1 93 ? -1.373 -4.020 8.706 1.00 94.38 93 TYR A N 1
ATOM 743 C CA . TYR A 1 93 ? -2.531 -4.867 8.985 1.00 94.38 93 TYR A CA 1
ATOM 744 C C . TYR A 1 93 ? -2.402 -5.576 10.325 1.00 94.38 93 TYR A C 1
ATOM 746 O O . TYR A 1 93 ? -3.384 -5.591 11.067 1.00 94.38 93 TYR A O 1
ATOM 754 N N . LEU A 1 94 ? -1.218 -6.093 10.657 1.00 94.00 94 LEU A N 1
ATOM 755 C CA . LEU A 1 94 ? -0.934 -6.736 11.937 1.00 94.00 94 LEU A CA 1
ATOM 756 C C . LEU A 1 94 ? -1.150 -5.781 13.118 1.00 94.00 94 LEU A C 1
ATOM 758 O O . LEU A 1 94 ? -1.797 -6.148 14.097 1.00 94.00 94 LEU A O 1
ATOM 762 N N . LEU A 1 95 ? -0.680 -4.537 13.001 1.00 93.62 95 LEU A N 1
ATOM 763 C CA . LEU A 1 95 ? -0.821 -3.516 14.044 1.00 93.62 95 LEU A CA 1
ATOM 764 C C . LEU A 1 95 ? -2.232 -2.911 14.118 1.00 93.62 95 LEU A C 1
ATOM 766 O O . LEU A 1 95 ? -2.636 -2.392 15.163 1.00 93.62 95 LEU A O 1
ATOM 770 N N . SER A 1 96 ? -3.005 -2.977 13.030 1.00 95.56 96 SER A N 1
ATOM 771 C CA . SER A 1 96 ? -4.289 -2.278 12.921 1.00 95.56 96 SER A CA 1
ATOM 772 C C . SER A 1 96 ? -5.328 -2.610 14.008 1.00 95.56 96 SER A C 1
ATOM 774 O O . SER A 1 96 ? -5.978 -1.670 14.466 1.00 95.56 96 SER A O 1
ATOM 776 N N . PRO A 1 97 ? -5.506 -3.854 14.502 1.00 94.56 97 PRO A N 1
ATOM 777 C CA . PRO A 1 97 ? -6.471 -4.142 15.564 1.00 94.56 97 PRO A CA 1
ATOM 778 C C . PRO A 1 97 ? -6.108 -3.449 16.879 1.00 94.56 97 PRO A C 1
ATOM 780 O O . PRO A 1 97 ? -6.974 -2.854 17.520 1.00 94.56 97 PRO A O 1
ATOM 783 N N . PHE A 1 98 ? -4.823 -3.461 17.243 1.00 94.62 98 PHE A N 1
ATOM 784 C CA . PHE A 1 98 ? -4.315 -2.841 18.466 1.00 94.62 98 PHE A CA 1
ATOM 785 C C . PHE A 1 98 ? -4.414 -1.318 18.403 1.00 94.62 98 PHE A C 1
ATOM 787 O O . PHE A 1 98 ? -4.944 -0.691 19.323 1.00 94.62 98 PHE A O 1
ATOM 794 N N . LEU A 1 99 ? -3.972 -0.725 17.289 1.00 95.00 99 LEU A N 1
ATOM 795 C CA . LEU A 1 99 ? -4.066 0.718 17.065 1.00 95.00 99 LEU A CA 1
ATOM 796 C C . LEU A 1 99 ? -5.522 1.179 17.046 1.00 95.00 99 LEU A C 1
ATOM 798 O O . LEU A 1 99 ? -5.855 2.188 17.666 1.00 95.00 99 LEU A O 1
ATOM 802 N N . ALA A 1 100 ? -6.409 0.430 16.387 1.00 94.88 100 ALA A N 1
ATOM 803 C CA . ALA A 1 100 ? -7.823 0.764 16.346 1.00 94.88 100 ALA A CA 1
ATOM 804 C C . ALA A 1 100 ? -8.468 0.669 17.735 1.00 94.88 100 ALA A C 1
ATOM 806 O O . ALA A 1 100 ? -9.221 1.566 18.109 1.00 94.88 100 ALA A O 1
ATOM 807 N N . TYR A 1 101 ? -8.146 -0.368 18.515 1.00 94.25 101 TYR A N 1
ATOM 808 C CA . TYR A 1 101 ? -8.632 -0.523 19.887 1.00 94.25 101 TYR A CA 1
ATOM 809 C C . TYR A 1 101 ? -8.161 0.624 20.792 1.00 94.25 101 TYR A C 1
ATOM 811 O O . TYR A 1 101 ? -8.965 1.231 21.505 1.00 94.25 101 TYR A O 1
ATOM 819 N N . ALA A 1 102 ? -6.873 0.974 20.725 1.00 94.38 102 ALA A N 1
ATOM 820 C CA . ALA A 1 102 ? -6.302 2.085 21.479 1.00 94.38 102 ALA A CA 1
ATOM 821 C C . ALA A 1 102 ? -6.955 3.425 21.090 1.00 94.38 102 ALA A C 1
ATOM 823 O O . ALA A 1 102 ? -7.407 4.165 21.968 1.00 94.38 102 ALA A O 1
ATOM 824 N N . LEU A 1 103 ? -7.106 3.689 19.786 1.00 92.94 103 LEU A N 1
ATOM 825 C CA . LEU A 1 103 ? -7.804 4.867 19.263 1.00 92.94 103 LEU A CA 1
ATOM 826 C C . LEU A 1 103 ? -9.268 4.923 19.718 1.00 92.94 103 LEU A C 1
ATOM 828 O O . LEU A 1 103 ? -9.771 6.007 20.024 1.00 92.94 103 LEU A O 1
ATOM 832 N N . ASP A 1 104 ? -9.961 3.783 19.793 1.00 89.88 104 ASP A N 1
ATOM 833 C CA . ASP A 1 104 ? -11.353 3.738 20.242 1.00 89.88 104 ASP A CA 1
ATOM 834 C C . ASP A 1 104 ? -11.505 4.106 21.722 1.00 89.88 104 ASP A C 1
ATOM 836 O O . ASP A 1 104 ? -12.484 4.771 22.072 1.00 89.88 104 ASP A O 1
ATOM 840 N N . ARG A 1 105 ? -10.518 3.759 22.559 1.00 91.12 105 ARG A N 1
ATOM 841 C CA . ARG A 1 105 ? -10.505 4.046 24.002 1.00 91.12 105 ARG A CA 1
ATOM 842 C C . ARG A 1 105 ? -9.966 5.435 24.348 1.00 91.12 105 ARG A C 1
ATOM 844 O O . ARG A 1 105 ? -10.578 6.140 25.144 1.00 91.12 105 ARG A O 1
ATOM 851 N N . LYS A 1 106 ? -8.811 5.823 23.798 1.00 92.00 106 LYS A N 1
ATOM 852 C CA . LYS A 1 106 ? -8.064 7.030 24.196 1.00 92.00 106 LYS A CA 1
ATOM 853 C C . LYS A 1 106 ? -7.496 7.784 22.987 1.00 92.00 106 LYS A C 1
ATOM 855 O O . LYS A 1 106 ? -6.306 8.073 22.940 1.00 92.00 106 LYS A O 1
ATOM 860 N N . LYS A 1 107 ? -8.359 8.163 22.035 1.00 87.81 107 LYS A N 1
ATOM 861 C CA . LYS A 1 107 ? -7.988 8.766 20.735 1.00 87.81 107 LYS A CA 1
ATOM 862 C C . LYS A 1 107 ? -6.839 9.787 20.763 1.00 87.81 107 LYS A C 1
ATOM 864 O O . LYS A 1 107 ? -5.913 9.649 19.977 1.00 87.81 107 LYS A O 1
ATOM 869 N N . TYR A 1 108 ? -6.865 10.778 21.660 1.00 85.31 108 TYR A N 1
ATOM 870 C CA . TYR A 1 108 ? -5.829 11.822 21.706 1.00 85.31 108 TYR A CA 1
ATOM 871 C C . TYR A 1 108 ? -4.511 11.323 22.298 1.00 85.31 108 TYR A C 1
ATOM 873 O O . TYR A 1 108 ? -3.454 11.655 21.775 1.00 85.31 108 TYR A O 1
ATOM 881 N N . LEU A 1 109 ? -4.570 10.497 23.348 1.00 86.25 109 LEU A N 1
ATOM 882 C CA . LEU A 1 109 ? -3.377 9.900 23.947 1.00 86.25 109 LEU A CA 1
ATOM 883 C C . LEU A 1 109 ? -2.718 8.919 22.977 1.00 86.25 109 LEU A C 1
ATOM 885 O O . LEU A 1 109 ? -1.502 8.912 22.861 1.00 86.25 109 LEU A O 1
ATOM 889 N N . THR A 1 110 ? -3.514 8.116 22.268 1.00 89.38 110 THR A N 1
ATOM 890 C CA . THR A 1 110 ? -3.007 7.203 21.242 1.00 89.38 110 THR A CA 1
ATOM 891 C C . THR A 1 110 ? -2.404 7.976 20.079 1.00 89.38 110 THR A C 1
ATOM 893 O O . THR A 1 110 ? -1.290 7.664 19.691 1.00 89.38 110 THR A O 1
ATOM 896 N N . LEU A 1 111 ? -3.078 9.013 19.568 1.00 86.00 111 LEU A N 1
ATOM 897 C CA . LEU A 1 111 ? -2.520 9.876 18.524 1.00 86.00 111 LEU A CA 1
ATOM 898 C C . LEU A 1 111 ? -1.172 10.461 18.957 1.00 86.00 111 LEU A C 1
ATOM 900 O O . LEU A 1 111 ? -0.172 10.228 18.294 1.00 86.00 111 LEU A O 1
ATOM 904 N N . PHE A 1 112 ? -1.136 11.150 20.098 1.00 82.44 112 PHE A N 1
ATOM 905 C CA . PHE A 1 112 ? 0.077 11.787 20.602 1.00 82.44 112 PHE A CA 1
ATOM 906 C C . PHE A 1 112 ? 1.189 10.775 20.904 1.00 82.44 112 PHE A C 1
ATOM 908 O O . PHE A 1 112 ? 2.313 10.940 20.441 1.00 82.44 112 PHE A O 1
ATOM 915 N N . GLY A 1 113 ? 0.873 9.703 21.633 1.00 88.31 113 GLY A N 1
ATOM 916 C CA . GLY A 1 113 ? 1.833 8.670 22.013 1.00 88.31 113 GLY A CA 1
ATOM 917 C C . GLY A 1 113 ? 2.409 7.937 20.806 1.00 88.31 113 GLY A C 1
ATOM 918 O O . GLY A 1 113 ? 3.621 7.786 20.707 1.00 88.31 113 GLY A O 1
ATOM 919 N N . THR A 1 114 ? 1.572 7.538 19.847 1.00 88.75 114 THR A N 1
ATOM 920 C CA . THR A 1 114 ? 2.039 6.892 18.617 1.00 88.75 114 THR A CA 1
ATOM 921 C C . THR A 1 114 ? 2.867 7.858 17.770 1.00 88.75 114 THR A C 1
ATOM 923 O O . THR A 1 114 ? 3.931 7.465 17.302 1.00 88.75 114 THR A O 1
ATOM 926 N N . THR A 1 115 ? 2.466 9.127 17.629 1.00 85.44 115 THR A N 1
ATOM 927 C CA . THR A 1 115 ? 3.284 10.147 16.950 1.00 85.44 115 THR A CA 1
ATOM 928 C C . THR A 1 115 ? 4.652 10.316 17.614 1.00 85.44 115 THR A C 1
ATOM 930 O O . THR A 1 115 ? 5.655 10.333 16.907 1.00 85.44 115 THR A O 1
ATOM 933 N N . LEU A 1 116 ? 4.724 10.377 18.949 1.00 84.31 116 LEU A N 1
ATOM 934 C CA . LEU A 1 116 ? 6.001 10.439 19.668 1.00 84.31 116 LEU A CA 1
ATOM 935 C C . LEU A 1 116 ? 6.865 9.197 19.435 1.00 84.31 116 LEU A C 1
ATOM 937 O O . LEU A 1 116 ? 8.069 9.332 19.240 1.00 84.31 116 LEU A O 1
ATOM 941 N N . VAL A 1 117 ? 6.265 8.003 19.418 1.00 88.06 117 VAL A N 1
ATOM 942 C CA . VAL A 1 117 ? 6.984 6.760 19.100 1.00 88.06 117 VAL A CA 1
ATOM 943 C C . VAL A 1 117 ? 7.551 6.814 17.683 1.00 88.06 117 VAL A C 1
ATOM 945 O O . VAL A 1 117 ? 8.725 6.518 17.508 1.00 88.06 117 VAL A O 1
ATOM 948 N N . PHE A 1 118 ? 6.772 7.241 16.684 1.00 85.25 118 PHE A N 1
ATOM 949 C CA . PHE A 1 118 ? 7.263 7.368 15.306 1.00 85.25 118 PHE A CA 1
ATOM 950 C C . PHE A 1 118 ? 8.376 8.407 15.170 1.00 85.25 118 PHE A C 1
ATOM 952 O O . PHE A 1 118 ? 9.357 8.150 14.481 1.00 85.25 118 PHE A O 1
ATOM 959 N N . ILE A 1 119 ? 8.254 9.546 15.855 1.00 80.38 119 ILE A N 1
ATOM 960 C CA . ILE A 1 119 ? 9.319 10.550 15.945 1.00 80.38 119 ILE A CA 1
ATOM 961 C C . ILE A 1 119 ? 10.578 9.904 16.536 1.00 80.38 119 ILE A C 1
ATOM 963 O O . ILE A 1 119 ? 11.635 9.946 15.917 1.00 80.38 119 ILE A O 1
ATOM 967 N N . GLY A 1 120 ? 10.463 9.237 17.687 1.00 82.06 120 GLY A N 1
ATOM 968 C CA . GLY A 1 120 ? 11.585 8.547 18.322 1.00 82.06 120 GLY A CA 1
ATOM 969 C C . GLY A 1 120 ? 12.245 7.529 17.392 1.00 82.06 120 GLY A C 1
ATOM 970 O O . GLY A 1 120 ? 13.453 7.579 17.193 1.00 82.06 120 GLY A O 1
ATOM 971 N N . VAL A 1 121 ? 11.452 6.653 16.774 1.00 82.69 121 VAL A N 1
ATOM 972 C CA . VAL A 1 121 ? 11.921 5.613 15.845 1.00 82.69 121 VAL A CA 1
ATOM 973 C C . VAL A 1 121 ? 12.564 6.197 14.587 1.00 82.69 121 VAL A C 1
ATOM 975 O O . VAL A 1 121 ? 13.469 5.576 14.050 1.00 82.69 121 VAL A O 1
ATOM 978 N N . TYR A 1 122 ? 12.157 7.381 14.134 1.00 78.06 122 TYR A N 1
ATOM 979 C CA . TYR A 1 122 ? 12.794 8.059 13.004 1.00 78.06 122 TYR A CA 1
ATOM 980 C C . TYR A 1 122 ? 14.155 8.674 13.381 1.00 78.06 122 TYR A C 1
ATOM 982 O O . TYR A 1 122 ? 15.128 8.544 12.644 1.00 78.06 122 TYR A O 1
ATOM 990 N N . PHE A 1 123 ? 14.269 9.309 14.552 1.00 78.00 123 PHE A N 1
ATOM 991 C CA . PHE A 1 123 ? 15.507 9.992 14.955 1.00 78.00 123 PHE A CA 1
ATOM 992 C C . PHE A 1 123 ? 16.563 9.079 15.569 1.00 78.00 123 PHE A C 1
ATOM 994 O O . PHE A 1 123 ? 17.755 9.246 15.302 1.00 78.00 123 PHE A O 1
ATOM 1001 N N . LEU A 1 124 ? 16.149 8.131 16.407 1.00 80.25 124 LEU A N 1
ATOM 1002 C CA . LEU A 1 124 ? 17.059 7.278 17.170 1.00 80.25 124 LEU A CA 1
ATOM 1003 C C . LEU A 1 124 ? 18.048 6.505 16.276 1.00 80.25 124 LEU A C 1
ATOM 1005 O O . LEU A 1 124 ? 19.233 6.522 16.600 1.00 80.25 124 LEU A O 1
ATOM 1009 N N . PRO A 1 125 ? 17.651 5.899 15.138 1.00 80.25 125 PRO A N 1
ATOM 1010 C CA . PRO A 1 125 ? 18.571 5.178 14.256 1.00 80.25 125 PRO A CA 1
ATOM 1011 C C . PRO A 1 125 ? 19.701 6.046 13.701 1.00 80.25 125 PRO A C 1
ATOM 1013 O O . PRO A 1 125 ? 20.827 5.574 13.571 1.00 80.25 125 PRO A O 1
ATOM 1016 N N . SER A 1 126 ? 19.420 7.326 13.424 1.00 76.81 126 SER A N 1
ATOM 1017 C CA . SER A 1 126 ? 20.416 8.264 12.891 1.00 76.81 126 SER A CA 1
ATOM 1018 C C . SER A 1 126 ? 21.516 8.609 13.902 1.00 76.81 126 SER A C 1
ATOM 1020 O O . SER A 1 126 ? 22.636 8.933 13.512 1.00 76.81 126 SER A O 1
ATOM 1022 N N . HIS A 1 127 ? 21.211 8.496 15.198 1.00 82.81 127 HIS A N 1
ATOM 1023 C CA . HIS A 1 127 ? 22.153 8.718 16.295 1.00 82.81 127 HIS A CA 1
ATOM 1024 C C . HIS A 1 127 ? 22.748 7.416 16.850 1.00 82.81 127 HIS A C 1
ATOM 1026 O O . HIS A 1 127 ? 23.832 7.434 17.429 1.00 82.81 127 HIS A O 1
ATOM 1032 N N . TYR A 1 128 ? 22.065 6.285 16.658 1.00 85.44 128 TYR A N 1
ATOM 1033 C CA . TYR A 1 128 ? 22.426 4.985 17.217 1.00 85.44 128 TYR A CA 1
ATOM 1034 C C . TYR A 1 128 ? 22.336 3.887 16.138 1.00 85.44 128 TYR A C 1
ATOM 1036 O O . TYR A 1 128 ? 21.299 3.232 16.005 1.00 85.44 128 TYR A O 1
ATOM 1044 N N . PRO A 1 129 ? 23.426 3.615 15.393 1.00 84.25 129 PRO A N 1
ATOM 1045 C CA . PRO A 1 129 ? 23.422 2.665 14.272 1.00 84.25 129 PRO A CA 1
ATOM 1046 C C . PRO A 1 129 ? 22.985 1.238 14.642 1.00 84.25 129 PRO A C 1
ATOM 1048 O O . PRO A 1 129 ? 22.378 0.536 13.836 1.00 84.25 129 PRO A O 1
ATOM 1051 N N . PHE A 1 130 ? 23.231 0.802 15.883 1.00 87.31 130 PHE A N 1
ATOM 1052 C CA . PHE A 1 130 ? 22.777 -0.509 16.356 1.00 87.31 130 PHE A CA 1
ATOM 1053 C C . PHE A 1 130 ? 21.240 -0.623 16.386 1.00 87.31 130 PHE A C 1
ATOM 1055 O O . PHE A 1 130 ? 20.703 -1.704 16.132 1.00 87.31 130 PHE A O 1
ATOM 1062 N N . LEU A 1 131 ? 20.527 0.484 16.651 1.00 84.44 131 LEU A N 1
ATOM 1063 C CA . LEU A 1 131 ? 19.064 0.526 16.602 1.00 84.44 131 LEU A CA 1
ATOM 1064 C C . LEU A 1 131 ? 18.575 0.419 15.162 1.00 84.44 131 LEU A C 1
ATOM 1066 O O . LEU A 1 131 ? 17.610 -0.299 14.922 1.00 84.44 131 LEU A O 1
ATOM 1070 N N . ALA A 1 132 ? 19.261 1.058 14.207 1.00 81.56 132 ALA A N 1
ATOM 1071 C CA . ALA A 1 132 ? 18.946 0.931 12.784 1.00 81.56 132 ALA A CA 1
ATOM 1072 C C . ALA A 1 132 ? 19.007 -0.535 12.329 1.00 81.56 132 ALA A C 1
ATOM 1074 O O . ALA A 1 132 ? 18.053 -1.040 11.741 1.00 81.56 132 ALA A O 1
ATOM 1075 N N . ASN A 1 133 ? 20.081 -1.245 12.691 1.00 83.88 133 ASN A N 1
ATOM 1076 C CA . ASN A 1 133 ? 20.254 -2.660 12.351 1.00 83.88 133 ASN A CA 1
ATOM 1077 C C . ASN A 1 133 ? 19.205 -3.550 13.027 1.00 83.88 133 ASN A C 1
ATOM 1079 O O . ASN A 1 133 ? 18.621 -4.419 12.384 1.00 83.88 133 ASN A O 1
ATOM 1083 N N . THR A 1 134 ? 18.932 -3.311 14.313 1.00 86.19 134 THR A N 1
ATOM 1084 C CA . THR A 1 134 ? 17.919 -4.072 15.063 1.00 86.19 134 THR A CA 1
ATOM 1085 C C . THR A 1 134 ? 16.522 -3.876 14.475 1.00 86.19 134 THR A C 1
ATOM 1087 O O . THR A 1 134 ? 15.784 -4.843 14.299 1.00 86.19 134 THR A O 1
ATOM 1090 N N . LEU A 1 135 ? 16.157 -2.634 14.145 1.00 84.00 135 LEU A N 1
ATOM 1091 C CA . LEU A 1 135 ? 14.861 -2.311 13.553 1.00 84.00 135 LEU A CA 1
ATOM 1092 C C . LEU A 1 135 ? 14.741 -2.842 12.122 1.00 84.00 135 LEU A C 1
ATOM 1094 O O . LEU A 1 135 ? 13.695 -3.388 11.779 1.00 84.00 135 LEU A O 1
ATOM 1098 N N . GLY A 1 136 ? 15.797 -2.734 11.312 1.00 81.44 136 GLY A N 1
ATOM 1099 C CA . GLY A 1 136 ? 15.828 -3.302 9.963 1.00 81.44 136 GLY A CA 1
ATOM 1100 C C . GLY A 1 136 ? 15.637 -4.817 9.981 1.00 81.44 136 GLY A C 1
ATOM 1101 O O . GLY A 1 136 ? 14.805 -5.347 9.246 1.00 81.44 136 GLY A O 1
ATOM 1102 N N . TRP A 1 137 ? 16.313 -5.507 10.905 1.00 83.56 137 TRP A N 1
ATOM 1103 C CA . TRP A 1 137 ? 16.136 -6.942 11.118 1.00 83.56 137 TRP A CA 1
ATOM 1104 C C . TRP A 1 137 ? 14.715 -7.296 11.581 1.00 83.56 137 TRP A C 1
ATOM 1106 O O . TRP A 1 137 ? 14.087 -8.176 10.999 1.00 83.56 137 TRP A O 1
ATOM 1116 N N . LEU A 1 138 ? 14.171 -6.577 12.571 1.00 82.94 138 LEU A N 1
ATOM 1117 C CA . LEU A 1 138 ? 12.829 -6.830 13.114 1.00 82.94 138 LEU A CA 1
ATOM 1118 C C . LEU A 1 138 ? 11.720 -6.623 12.072 1.00 82.94 138 LEU A C 1
ATOM 1120 O O . LEU A 1 138 ? 10.714 -7.334 12.074 1.00 82.94 138 LEU A O 1
ATOM 1124 N N . HIS A 1 139 ? 11.885 -5.624 11.206 1.00 78.56 139 HIS A N 1
ATOM 1125 C CA . HIS A 1 139 ? 10.905 -5.285 10.181 1.00 78.56 139 HIS A CA 1
ATOM 1126 C C . HIS A 1 139 ? 11.144 -5.990 8.846 1.00 78.56 139 HIS A C 1
ATOM 1128 O O . HIS A 1 139 ? 10.286 -5.882 7.970 1.00 78.56 139 HIS A O 1
ATOM 1134 N N . PHE A 1 140 ? 12.240 -6.744 8.706 1.00 81.19 140 PHE A N 1
ATOM 1135 C CA . PHE A 1 140 ? 12.672 -7.355 7.446 1.00 81.19 140 PHE A CA 1
ATOM 1136 C C . PHE A 1 140 ? 12.788 -6.316 6.321 1.00 81.19 140 PHE A C 1
ATOM 1138 O O . PHE A 1 140 ? 12.302 -6.520 5.210 1.00 81.19 140 PHE A O 1
ATOM 1145 N N . VAL A 1 141 ? 13.371 -5.160 6.644 1.00 75.12 141 VAL A N 1
ATOM 1146 C CA . VAL A 1 141 ? 13.548 -4.028 5.729 1.00 75.12 141 VAL A CA 1
ATOM 1147 C C . VAL A 1 141 ? 15.009 -3.622 5.758 1.00 75.12 141 VAL A C 1
ATOM 1149 O O . VAL A 1 141 ? 15.585 -3.419 6.827 1.00 75.12 141 VAL A O 1
ATOM 1152 N N . GLU A 1 142 ? 15.615 -3.477 4.583 1.00 72.44 142 GLU A N 1
ATOM 1153 C CA . GLU A 1 142 ? 16.982 -2.978 4.499 1.00 72.44 142 GLU A CA 1
ATOM 1154 C C . GLU A 1 142 ? 17.072 -1.547 5.050 1.00 72.44 142 GLU A C 1
ATOM 1156 O O . GLU A 1 142 ? 16.182 -0.716 4.843 1.00 72.44 142 GLU A O 1
ATOM 1161 N N . SER A 1 143 ? 18.196 -1.229 5.697 1.00 67.88 143 SER A N 1
ATOM 1162 C CA . SER A 1 143 ? 18.434 0.071 6.333 1.00 67.88 143 SER A CA 1
ATOM 1163 C C . SER A 1 143 ? 18.072 1.311 5.489 1.00 67.88 143 SER A C 1
ATOM 1165 O O . SER A 1 143 ? 17.533 2.242 6.087 1.00 67.88 143 SER A O 1
ATOM 1167 N N . PRO A 1 144 ? 18.315 1.396 4.159 1.00 70.50 144 PRO A N 1
ATOM 1168 C CA . PRO A 1 144 ? 17.977 2.603 3.395 1.00 70.50 144 PRO A CA 1
ATOM 1169 C C . PRO A 1 144 ? 16.470 2.821 3.197 1.00 70.50 144 PRO A C 1
ATOM 1171 O O . PRO A 1 144 ? 16.045 3.947 2.945 1.00 70.50 144 PRO A O 1
ATOM 1174 N N . TYR A 1 145 ? 15.647 1.776 3.316 1.00 74.81 145 TYR A N 1
ATOM 1175 C CA . TYR A 1 145 ? 14.193 1.879 3.146 1.00 74.81 145 TYR A CA 1
ATOM 1176 C C . TYR A 1 145 ? 13.448 2.052 4.468 1.00 74.81 145 TYR A C 1
ATOM 1178 O O . TYR A 1 145 ? 12.236 2.257 4.460 1.00 74.81 145 TYR A O 1
ATOM 1186 N N . LEU A 1 146 ? 14.156 2.002 5.596 1.00 78.69 146 LEU A N 1
ATOM 1187 C CA . LEU A 1 146 ? 13.586 2.050 6.938 1.00 78.69 146 LEU A CA 1
ATOM 1188 C C . LEU A 1 146 ? 12.812 3.356 7.194 1.00 78.69 146 LEU A C 1
ATOM 1190 O O . LEU A 1 146 ? 11.674 3.321 7.662 1.00 78.69 146 LEU A O 1
ATOM 1194 N N . ASP A 1 147 ? 13.365 4.497 6.780 1.00 78.25 147 ASP A N 1
ATOM 1195 C CA . ASP A 1 147 ? 12.714 5.809 6.908 1.00 78.25 147 ASP A CA 1
ATOM 1196 C C . ASP A 1 147 ? 11.419 5.885 6.091 1.00 78.25 147 ASP A C 1
ATOM 1198 O O . ASP A 1 147 ? 10.372 6.334 6.569 1.00 78.25 147 ASP A O 1
ATOM 1202 N N . ILE A 1 148 ? 11.478 5.397 4.849 1.00 79.69 148 ILE A N 1
ATOM 1203 C CA . ILE A 1 148 ? 10.339 5.355 3.930 1.00 79.69 148 ILE A CA 1
ATOM 1204 C C . ILE A 1 148 ? 9.267 4.424 4.501 1.00 79.69 148 ILE A C 1
ATOM 1206 O O . ILE A 1 148 ? 8.091 4.785 4.553 1.00 79.69 148 ILE A O 1
ATOM 1210 N N . TYR A 1 149 ? 9.662 3.247 4.971 1.00 84.19 149 TYR A N 1
ATOM 1211 C CA . TYR A 1 149 ? 8.787 2.263 5.588 1.00 84.19 149 TYR A CA 1
ATOM 1212 C C . TYR A 1 149 ? 8.042 2.840 6.804 1.00 84.19 149 TYR A C 1
ATOM 1214 O O . TYR A 1 149 ? 6.810 2.734 6.893 1.00 84.19 149 TYR A O 1
ATOM 1222 N N . PHE A 1 150 ? 8.752 3.507 7.721 1.00 84.12 150 PHE A N 1
ATOM 1223 C CA . PHE A 1 150 ? 8.139 4.097 8.912 1.00 84.12 150 PHE A CA 1
ATOM 1224 C C . PHE A 1 150 ? 7.230 5.275 8.576 1.00 84.12 150 PHE A C 1
ATOM 1226 O O . PHE A 1 150 ? 6.143 5.370 9.148 1.00 84.12 150 PHE A O 1
ATOM 1233 N N . LEU A 1 151 ? 7.606 6.118 7.610 1.00 84.38 151 LEU A N 1
ATOM 1234 C CA . LEU A 1 151 ? 6.748 7.198 7.123 1.00 84.38 151 LEU A CA 1
ATOM 1235 C C . LEU A 1 151 ? 5.406 6.656 6.614 1.00 84.38 151 LEU A C 1
ATOM 1237 O O . LEU A 1 151 ? 4.349 7.147 7.004 1.00 84.38 151 LEU A O 1
ATOM 1241 N N . HIS A 1 152 ? 5.430 5.621 5.778 1.00 86.94 152 HIS A N 1
ATOM 1242 C CA . HIS A 1 152 ? 4.216 5.024 5.226 1.00 86.94 152 HIS A CA 1
ATOM 1243 C C . HIS A 1 152 ? 3.357 4.338 6.296 1.00 86.94 152 HIS A C 1
ATOM 1245 O O . HIS A 1 152 ? 2.132 4.492 6.304 1.00 86.94 152 HIS A O 1
ATOM 1251 N N . THR A 1 153 ? 3.992 3.659 7.252 1.00 90.06 153 THR A N 1
ATOM 1252 C CA . THR A 1 153 ? 3.305 3.071 8.412 1.00 90.06 153 THR A CA 1
ATOM 1253 C C . THR A 1 153 ? 2.653 4.156 9.279 1.00 90.06 153 THR A C 1
ATOM 1255 O O . THR A 1 153 ? 1.521 4.002 9.744 1.00 90.06 153 THR A O 1
ATOM 1258 N N . TYR A 1 154 ? 3.316 5.301 9.450 1.00 89.38 154 TYR A N 1
ATOM 1259 C CA . TYR A 1 154 ? 2.750 6.440 10.165 1.00 89.38 154 TYR A CA 1
ATOM 1260 C C . TYR A 1 154 ? 1.585 7.083 9.406 1.00 89.38 154 TYR A C 1
ATOM 1262 O O . TYR A 1 154 ? 0.542 7.361 9.998 1.00 89.38 154 TYR A O 1
ATOM 1270 N N . LEU A 1 155 ? 1.707 7.262 8.088 1.00 89.00 155 LEU A N 1
ATOM 1271 C CA . LEU A 1 155 ? 0.619 7.754 7.239 1.00 89.00 155 LEU A CA 1
ATOM 1272 C C . LEU A 1 155 ? -0.610 6.844 7.317 1.00 89.00 155 LEU A C 1
ATOM 1274 O O . LEU A 1 155 ? -1.735 7.332 7.415 1.00 89.00 155 LEU A O 1
ATOM 1278 N N . PHE A 1 156 ? -0.414 5.528 7.357 1.00 93.25 156 PHE A N 1
ATOM 1279 C CA . PHE A 1 156 ? -1.493 4.577 7.603 1.00 93.25 156 PHE A CA 1
ATOM 1280 C C . PHE A 1 156 ? -2.188 4.825 8.947 1.00 93.25 156 PHE A C 1
ATOM 1282 O O . PHE A 1 156 ? -3.417 4.922 9.009 1.00 93.25 156 PHE A O 1
ATOM 1289 N N . PHE A 1 157 ? -1.421 4.998 10.024 1.00 93.25 157 PHE A N 1
ATOM 1290 C CA . PHE A 1 157 ? -1.971 5.329 11.339 1.00 93.25 157 PHE A CA 1
ATOM 1291 C C . PHE A 1 157 ? -2.719 6.675 11.355 1.00 93.25 157 PHE A C 1
ATOM 1293 O O . PHE A 1 157 ? -3.802 6.779 11.945 1.00 93.25 157 PHE A O 1
ATOM 1300 N N . LEU A 1 158 ? -2.196 7.698 10.674 1.00 89.81 158 LEU A N 1
ATOM 1301 C CA . LEU A 1 158 ? -2.897 8.970 10.499 1.00 89.81 158 LEU A CA 1
ATOM 1302 C C . LEU A 1 158 ? -4.233 8.756 9.786 1.00 89.81 158 LEU A C 1
ATOM 1304 O O . LEU A 1 158 ? -5.246 9.289 10.227 1.00 89.81 158 LEU A O 1
ATOM 1308 N N . GLY A 1 159 ? -4.270 7.903 8.764 1.00 89.94 159 GLY A N 1
ATOM 1309 C CA . GLY A 1 159 ? -5.495 7.520 8.063 1.00 89.94 159 GLY A CA 1
ATOM 1310 C C . GLY A 1 159 ? -6.546 6.933 9.002 1.00 89.94 159 GLY A C 1
ATOM 1311 O O . GLY A 1 159 ? -7.707 7.353 8.994 1.00 89.94 159 GLY A O 1
ATOM 1312 N N . MET A 1 160 ? -6.129 6.011 9.874 1.00 91.94 160 MET A N 1
ATOM 1313 C CA . MET A 1 160 ? -6.997 5.440 10.910 1.00 91.94 160 MET A CA 1
ATOM 1314 C C . MET A 1 160 ? -7.520 6.515 11.874 1.00 91.94 160 MET A C 1
ATOM 1316 O O . MET A 1 160 ? -8.706 6.540 12.214 1.00 91.94 160 MET A O 1
ATOM 1320 N N . SER A 1 161 ? -6.642 7.430 12.283 1.00 90.12 161 SER A N 1
ATOM 1321 C CA . SER A 1 161 ? -6.968 8.531 13.190 1.00 90.12 161 SER A CA 1
ATOM 1322 C C . SER A 1 161 ? -7.960 9.516 12.568 1.00 90.12 161 SER A C 1
ATOM 1324 O O . SER A 1 161 ? -8.915 9.912 13.236 1.00 90.12 161 SER A O 1
ATOM 1326 N N . LEU A 1 162 ? -7.804 9.854 11.282 1.00 85.69 162 LEU A N 1
ATOM 1327 C CA . LEU A 1 162 ? -8.746 10.699 10.538 1.00 85.69 162 LEU A CA 1
ATOM 1328 C C . LEU A 1 162 ? -10.158 10.105 10.562 1.00 85.69 162 LEU A C 1
ATOM 1330 O O . LEU A 1 162 ? -11.127 10.835 10.789 1.00 85.69 162 LEU A O 1
ATOM 1334 N N . GLN A 1 163 ? -10.273 8.782 10.388 1.00 86.00 163 GLN A N 1
ATOM 1335 C CA . GLN A 1 163 ? -11.565 8.104 10.451 1.00 86.00 163 GLN A CA 1
ATOM 1336 C C . GLN A 1 163 ? -12.163 8.127 11.863 1.00 86.00 163 GLN A C 1
ATOM 1338 O O . GLN A 1 163 ? -13.351 8.404 12.030 1.00 86.00 163 GLN A O 1
ATOM 1343 N N . LYS A 1 164 ? -11.356 7.873 12.902 1.00 86.62 164 LYS A N 1
ATOM 1344 C CA . LYS A 1 164 ? -11.823 7.915 14.299 1.00 86.62 164 LYS A CA 1
ATOM 1345 C C . LYS A 1 164 ? -12.248 9.313 14.745 1.00 86.62 164 LYS A C 1
ATOM 1347 O O . LYS A 1 164 ? -13.183 9.448 15.534 1.00 86.62 164 LYS A O 1
ATOM 1352 N N . LEU A 1 165 ? -11.558 10.348 14.281 1.00 82.31 165 LEU A N 1
ATOM 1353 C CA . LEU A 1 165 ? -11.870 11.735 14.621 1.00 82.31 165 LEU A CA 1
ATOM 1354 C C . LEU A 1 165 ? -13.125 12.253 13.909 1.00 82.31 165 LEU A C 1
ATOM 1356 O O . LEU A 1 165 ? -13.524 13.386 14.161 1.00 82.31 165 LEU A O 1
ATOM 1360 N N . GLU A 1 166 ? -13.759 11.424 13.070 1.00 75.12 166 GLU A N 1
ATOM 1361 C CA . GLU A 1 166 ? -14.983 11.745 12.331 1.00 75.12 166 GLU A CA 1
ATOM 1362 C C . GLU A 1 166 ? -14.870 13.049 11.530 1.00 75.12 166 GLU A C 1
ATOM 1364 O O . GLU A 1 166 ? -15.861 13.730 11.274 1.00 75.12 166 GLU A O 1
ATOM 1369 N N . LEU A 1 167 ? -13.659 13.394 11.083 1.00 63.44 167 LEU A N 1
ATOM 1370 C CA . LEU A 1 167 ? -13.413 14.592 10.271 1.00 63.44 167 LEU A CA 1
ATOM 1371 C C . LEU A 1 167 ? -14.102 14.517 8.897 1.00 63.44 167 LEU A C 1
ATOM 1373 O O . LEU A 1 167 ? -14.168 15.507 8.172 1.00 63.44 167 LEU A O 1
ATOM 1377 N N . ILE A 1 168 ? -14.611 13.332 8.559 1.00 62.31 168 ILE A N 1
ATOM 1378 C CA . ILE A 1 168 ? -15.237 12.947 7.299 1.00 62.31 168 ILE A CA 1
ATOM 1379 C C . ILE A 1 168 ? -16.656 12.419 7.607 1.00 62.31 168 ILE A C 1
ATOM 1381 O O . ILE A 1 168 ? -16.995 11.276 7.309 1.00 62.31 168 ILE A O 1
ATOM 1385 N N . LYS A 1 169 ? -17.487 13.213 8.299 1.00 58.81 169 LYS A N 1
ATOM 1386 C CA . LYS A 1 169 ? -18.918 12.909 8.514 1.00 58.81 169 LYS A CA 1
ATOM 1387 C C . LYS A 1 169 ? -19.801 13.674 7.519 1.00 58.81 169 LYS A C 1
ATOM 1389 O O . LYS A 1 169 ? -19.501 14.809 7.164 1.00 58.81 169 LYS A O 1
ATOM 1394 N N . ASN A 1 170 ? -20.878 13.013 7.082 1.00 49.12 170 ASN A N 1
ATOM 1395 C CA . ASN A 1 170 ? -21.750 13.406 5.970 1.00 49.12 170 ASN A CA 1
ATOM 1396 C C . ASN A 1 170 ? -22.506 14.740 6.155 1.00 49.12 170 ASN A C 1
ATOM 1398 O O . ASN A 1 170 ? -22.875 15.146 7.255 1.00 49.12 170 ASN A O 1
ATOM 1402 N N . ARG A 1 171 ? -22.796 15.335 4.994 1.00 47.94 171 ARG A N 1
ATOM 1403 C CA . ARG A 1 171 ? -23.353 16.658 4.647 1.00 47.94 171 ARG A CA 1
ATOM 1404 C C . ARG A 1 171 ? -24.669 17.092 5.321 1.00 47.94 171 ARG A C 1
ATOM 1406 O O . ARG A 1 171 ? -25.037 18.253 5.199 1.00 47.94 171 ARG A O 1
ATOM 1413 N N . THR A 1 172 ? -25.396 16.209 6.004 1.00 49.34 172 THR A N 1
ATOM 1414 C CA . THR A 1 172 ? -26.800 16.458 6.397 1.00 49.34 172 THR A CA 1
ATOM 1415 C C . THR A 1 172 ? -26.995 17.139 7.754 1.00 49.34 172 THR A C 1
ATOM 1417 O O . THR A 1 172 ? -28.118 17.496 8.084 1.00 49.34 172 THR A O 1
ATOM 1420 N N . GLN A 1 173 ? -25.936 17.361 8.538 1.00 46.06 173 GLN A N 1
ATOM 1421 C CA . GLN A 1 173 ? -26.029 17.980 9.876 1.00 46.06 173 GLN A CA 1
ATOM 1422 C C . GLN A 1 173 ? -25.337 19.352 9.987 1.00 46.06 173 GLN A C 1
ATOM 1424 O O . GLN A 1 173 ? -25.131 19.864 11.085 1.00 46.06 173 GLN A O 1
ATOM 1429 N N . TRP A 1 174 ? -24.932 19.939 8.860 1.00 45.44 174 TRP A N 1
ATOM 1430 C CA . TRP A 1 174 ? -23.875 20.955 8.810 1.00 45.44 174 TRP A CA 1
ATOM 1431 C C . TRP A 1 174 ? -24.331 22.409 8.621 1.00 45.44 174 TRP A C 1
ATOM 1433 O O . TRP A 1 174 ? -23.558 23.239 8.153 1.00 45.44 174 TRP A O 1
ATOM 1443 N N . GLU A 1 175 ? -25.539 22.750 9.070 1.00 45.84 175 GLU A N 1
ATOM 1444 C CA . GLU A 1 175 ? -25.938 24.158 9.238 1.00 45.84 175 GLU A CA 1
ATOM 1445 C C . GLU A 1 175 ? -25.420 24.800 10.536 1.00 45.84 175 GLU A C 1
ATOM 1447 O O . GLU A 1 175 ? -25.598 25.997 10.743 1.00 45.84 175 GLU A O 1
ATOM 1452 N N . SER A 1 176 ? -24.702 24.078 11.405 1.00 47.19 176 SER A N 1
ATOM 1453 C CA . SER A 1 176 ? -24.101 24.705 12.588 1.00 47.19 176 SER A CA 1
ATOM 1454 C C . SER A 1 176 ? -22.599 24.452 12.691 1.00 47.19 176 SER A C 1
ATOM 1456 O O . SER A 1 176 ? -22.138 23.322 12.814 1.00 47.19 176 SER A O 1
ATOM 1458 N N . LYS A 1 177 ? -21.856 25.563 12.610 1.00 54.41 177 LYS A N 1
ATOM 1459 C CA . LYS A 1 177 ? -20.501 25.816 13.126 1.00 54.41 177 LYS A CA 1
ATOM 1460 C C . LYS A 1 177 ? -19.534 24.635 13.039 1.00 54.41 177 LYS A C 1
ATOM 1462 O O . LYS A 1 177 ? -19.526 23.752 13.891 1.00 54.41 177 LYS A O 1
ATOM 1467 N N . ILE A 1 178 ? -18.606 24.727 12.085 1.00 55.59 178 ILE A N 1
ATOM 1468 C CA . ILE A 1 178 ? -17.388 23.908 12.042 1.00 55.59 178 ILE A CA 1
ATOM 1469 C C . ILE A 1 178 ? -16.784 23.833 13.456 1.00 55.59 178 ILE A C 1
ATOM 1471 O O . ILE A 1 178 ? -16.351 24.866 13.978 1.00 55.59 178 ILE A O 1
ATOM 1475 N N . PRO A 1 179 ? -16.744 22.657 14.107 1.00 56.91 179 PRO A N 1
ATOM 1476 C CA . PRO A 1 179 ? -16.232 22.580 15.463 1.00 56.91 179 PRO A CA 1
ATOM 1477 C C . PRO A 1 179 ? -14.745 22.957 15.473 1.00 56.91 179 PRO A C 1
ATOM 1479 O O . PRO A 1 179 ? -13.970 22.527 14.614 1.00 56.91 179 PRO A O 1
ATOM 1482 N N . LYS A 1 180 ? -14.328 23.772 16.455 1.00 55.44 180 LYS A N 1
ATOM 1483 C CA . LYS A 1 180 ? -12.937 24.251 16.619 1.00 55.44 180 LYS A CA 1
ATOM 1484 C C . LYS A 1 180 ? -11.904 23.107 16.634 1.00 55.44 180 LYS A C 1
ATOM 1486 O O . LYS A 1 180 ? -10.752 23.314 16.263 1.00 55.44 180 LYS A O 1
ATOM 1491 N N . SER A 1 181 ? -12.318 21.885 16.980 1.00 52.97 181 SER A N 1
ATOM 1492 C CA . SER A 1 181 ? -11.489 20.674 16.927 1.00 52.97 181 SER A CA 1
ATOM 1493 C C . SER A 1 181 ? -11.021 20.299 15.516 1.00 52.97 181 SER A C 1
ATOM 1495 O O . SER A 1 181 ? -9.921 19.773 15.371 1.00 52.97 181 SER A O 1
ATOM 1497 N N . VAL A 1 182 ? -11.800 20.593 14.469 1.00 57.47 182 VAL A N 1
ATOM 1498 C CA . VAL A 1 182 ? -11.423 20.316 13.071 1.00 57.47 182 VAL A CA 1
ATOM 1499 C C . VAL A 1 182 ? -10.285 21.236 12.641 1.00 57.47 182 VAL A C 1
ATOM 1501 O O . VAL A 1 182 ? -9.317 20.769 12.051 1.00 57.47 182 VAL A O 1
ATOM 1504 N N . HIS A 1 183 ? -10.351 22.516 13.017 1.00 55.94 183 HIS A N 1
ATOM 1505 C CA . HIS A 1 183 ? -9.268 23.472 12.780 1.00 55.94 183 HIS A CA 1
ATOM 1506 C C . HIS A 1 183 ? -8.007 23.069 13.538 1.00 55.94 183 HIS A C 1
ATOM 1508 O O . HIS A 1 183 ? -6.935 23.056 12.951 1.00 55.94 183 HIS A O 1
ATOM 1514 N N . CYS A 1 184 ? -8.142 22.651 14.799 1.00 52.22 184 CYS A N 1
ATOM 1515 C CA . CYS A 1 184 ? -7.015 22.166 15.592 1.00 52.22 184 CYS A CA 1
ATOM 1516 C C . CYS A 1 184 ? -6.396 20.892 14.995 1.00 52.22 184 CYS A C 1
ATOM 1518 O O . CYS A 1 184 ? -5.183 20.751 14.992 1.00 52.22 184 CYS A O 1
ATOM 1520 N N . THR A 1 185 ? -7.199 19.990 14.420 1.00 58.22 185 THR A N 1
ATOM 1521 C CA . THR A 1 185 ? -6.676 18.754 13.815 1.00 58.22 185 THR A CA 1
ATOM 1522 C C . THR A 1 185 ? -6.020 19.001 12.461 1.00 58.22 185 THR A C 1
ATOM 1524 O O . THR A 1 185 ? -4.973 18.431 12.190 1.00 58.22 185 THR A O 1
ATOM 1527 N N . ILE A 1 186 ? -6.598 19.865 11.621 1.00 61.31 186 ILE A N 1
ATOM 1528 C CA . ILE A 1 186 ? -5.975 20.293 10.360 1.00 61.31 186 ILE A CA 1
ATOM 1529 C C . ILE A 1 186 ? -4.686 21.065 10.657 1.00 61.31 186 ILE A C 1
ATOM 1531 O O . ILE A 1 186 ? -3.670 20.804 10.028 1.00 61.31 186 ILE A O 1
ATOM 1535 N N . PHE A 1 187 ? -4.701 21.951 11.654 1.00 60.16 187 PHE A N 1
ATOM 1536 C CA . PHE A 1 187 ? -3.520 22.677 12.111 1.00 60.16 187 PHE A CA 1
ATOM 1537 C C . PHE A 1 187 ? -2.456 21.734 12.674 1.00 60.16 187 PHE A C 1
ATOM 1539 O O . PHE A 1 187 ? -1.301 21.861 12.305 1.00 60.16 187 PHE A O 1
ATOM 1546 N N . LEU A 1 188 ? -2.829 20.747 13.493 1.00 60.62 188 LEU A N 1
ATOM 1547 C CA . LEU A 1 188 ? -1.910 19.733 14.010 1.00 60.62 188 LEU A CA 1
ATOM 1548 C C . LEU A 1 188 ? -1.351 18.862 12.879 1.00 60.62 188 LEU A C 1
ATOM 1550 O O . LEU A 1 188 ? -0.170 18.554 12.890 1.00 60.62 188 LEU A O 1
ATOM 1554 N N . LEU A 1 189 ? -2.166 18.496 11.886 1.00 65.12 189 LEU A N 1
ATOM 1555 C CA . LEU A 1 189 ? -1.720 17.744 10.714 1.00 65.12 189 LEU A CA 1
ATOM 1556 C C . LEU A 1 189 ? -0.720 18.568 9.894 1.00 65.12 189 LEU A C 1
ATOM 1558 O O . LEU A 1 189 ? 0.347 18.068 9.568 1.00 65.12 189 LEU A O 1
ATOM 1562 N N . ILE A 1 190 ? -1.038 19.836 9.613 1.00 61.47 190 ILE A N 1
ATOM 1563 C CA . ILE A 1 190 ? -0.154 20.777 8.915 1.00 61.47 190 ILE A CA 1
ATOM 1564 C C . ILE A 1 190 ? 1.120 21.022 9.728 1.00 61.47 190 ILE A C 1
ATOM 1566 O O . ILE A 1 190 ? 2.195 21.025 9.154 1.00 61.47 190 ILE A O 1
ATOM 1570 N N . PHE A 1 191 ? 1.030 21.166 11.049 1.00 62.62 191 PHE A N 1
ATOM 1571 C CA . PHE A 1 191 ? 2.172 21.364 11.939 1.00 62.62 191 PHE A CA 1
ATOM 1572 C C . PHE A 1 191 ? 3.067 20.125 11.999 1.00 62.62 191 PHE A C 1
ATOM 1574 O O . PHE A 1 191 ? 4.272 20.243 11.826 1.00 62.62 191 PHE A O 1
ATOM 1581 N N . ILE A 1 192 ? 2.491 18.929 12.156 1.00 65.75 192 ILE A N 1
ATOM 1582 C CA . ILE A 1 192 ? 3.216 17.654 12.082 1.00 65.75 192 ILE A CA 1
ATOM 1583 C C . ILE A 1 192 ? 3.883 17.523 10.715 1.00 65.75 192 ILE A C 1
ATOM 1585 O O . ILE A 1 192 ? 5.039 17.131 10.655 1.00 65.75 192 ILE A O 1
ATOM 1589 N N . LEU A 1 193 ? 3.193 17.885 9.632 1.00 62.75 193 LEU A N 1
ATOM 1590 C CA . LEU A 1 193 ? 3.751 17.866 8.285 1.00 62.75 193 LEU A CA 1
ATOM 1591 C C . LEU A 1 193 ? 4.891 18.891 8.142 1.00 62.75 193 LEU A C 1
ATOM 1593 O O . LEU A 1 193 ? 5.954 18.539 7.656 1.00 62.75 193 LEU A O 1
ATOM 1597 N N . ILE A 1 194 ? 4.743 20.120 8.631 1.00 58.88 194 ILE A N 1
ATOM 1598 C CA . ILE A 1 194 ? 5.811 21.130 8.617 1.00 58.88 194 ILE A CA 1
ATOM 1599 C C . ILE A 1 194 ? 7.017 20.655 9.436 1.00 58.88 194 ILE A C 1
ATOM 1601 O O . ILE A 1 194 ? 8.136 20.691 8.928 1.00 58.88 194 ILE A O 1
ATOM 1605 N N . CYS A 1 195 ? 6.812 20.128 10.646 1.00 59.06 195 CYS A N 1
ATOM 1606 C CA . CYS A 1 195 ? 7.875 19.504 11.431 1.00 59.06 195 CYS A CA 1
ATOM 1607 C C . CYS A 1 195 ? 8.531 18.362 10.646 1.00 59.06 195 CYS A C 1
ATOM 1609 O O . CYS A 1 195 ? 9.745 18.352 10.516 1.00 59.06 195 CYS A O 1
ATOM 1611 N N . PHE A 1 196 ? 7.758 17.462 10.035 1.00 62.88 196 PHE A N 1
ATOM 1612 C CA . PHE A 1 196 ? 8.297 16.400 9.183 1.00 62.88 196 PHE A CA 1
ATOM 1613 C C . PHE A 1 196 ? 9.081 16.947 7.980 1.00 62.88 196 PHE A C 1
ATOM 1615 O O . PHE A 1 196 ? 10.111 16.380 7.654 1.00 62.88 196 PHE A O 1
ATOM 1622 N N . SER A 1 197 ? 8.665 18.049 7.348 1.00 57.56 197 SER A N 1
ATOM 1623 C CA . SER A 1 197 ? 9.377 18.653 6.208 1.00 57.56 197 SER A CA 1
ATOM 1624 C C . SER A 1 197 ? 10.733 19.234 6.581 1.00 57.56 197 SER A C 1
ATOM 1626 O O . SER A 1 197 ? 11.702 19.015 5.866 1.00 57.56 197 SER A O 1
ATOM 1628 N N . VAL A 1 198 ? 10.817 19.894 7.738 1.00 56.84 198 VAL A N 1
ATOM 1629 C CA . VAL A 1 198 ? 12.077 20.404 8.298 1.00 56.84 198 VAL A CA 1
ATOM 1630 C C . VAL A 1 198 ? 13.007 19.247 8.692 1.00 56.84 198 VAL A C 1
ATOM 1632 O O . VAL A 1 198 ? 14.223 19.397 8.699 1.00 56.84 198 VAL A O 1
ATOM 1635 N N . LEU A 1 199 ? 12.447 18.069 8.978 1.00 55.34 199 LEU A N 1
ATOM 1636 C CA . LEU A 1 199 ? 13.176 16.865 9.391 1.00 55.34 199 LEU A CA 1
ATOM 1637 C C . LEU A 1 199 ? 13.515 15.901 8.244 1.00 55.34 199 LEU A C 1
ATOM 1639 O O . LEU A 1 199 ? 14.389 15.047 8.393 1.00 55.34 199 LEU A O 1
ATOM 1643 N N . LEU A 1 200 ? 12.835 16.034 7.104 1.00 55.97 200 LEU A N 1
ATOM 1644 C CA . LEU A 1 200 ? 12.980 15.209 5.902 1.00 55.97 200 LEU A CA 1
ATOM 1645 C C . LEU A 1 200 ? 13.794 15.900 4.803 1.00 55.97 200 LEU A C 1
ATOM 1647 O O . LEU A 1 200 ? 13.782 15.414 3.673 1.00 55.97 200 LEU A O 1
ATOM 1651 N N . ASP A 1 201 ? 14.540 16.966 5.109 1.00 56.00 201 ASP A N 1
ATOM 1652 C CA . ASP A 1 201 ? 15.393 17.680 4.137 1.00 56.00 201 ASP A CA 1
ATOM 1653 C C . ASP A 1 201 ? 16.411 16.739 3.436 1.00 56.00 201 ASP A C 1
ATOM 1655 O O . ASP A 1 201 ? 16.945 17.040 2.372 1.00 56.00 201 ASP A O 1
ATOM 1659 N N . LYS A 1 202 ? 16.621 15.532 3.991 1.00 55.16 202 LYS A N 1
ATOM 1660 C CA . LYS A 1 202 ? 17.398 14.429 3.398 1.00 55.16 202 LYS A CA 1
ATOM 1661 C C . LYS A 1 202 ? 16.635 13.506 2.427 1.00 55.16 202 LYS A C 1
ATOM 1663 O O . LYS A 1 202 ? 17.283 12.833 1.631 1.00 55.16 202 LYS A O 1
ATOM 1668 N N . VAL A 1 203 ? 15.302 13.420 2.487 1.00 53.25 203 VAL A N 1
ATOM 1669 C CA . VAL A 1 203 ? 14.503 12.363 1.819 1.00 53.25 203 VAL A CA 1
ATOM 1670 C C . VAL A 1 203 ? 13.564 12.913 0.740 1.00 53.25 203 VAL A C 1
ATOM 1672 O O . VAL A 1 203 ? 13.403 12.285 -0.308 1.00 53.25 203 VAL A O 1
ATOM 1675 N N . TYR A 1 204 ? 12.967 14.091 0.944 1.00 56.84 204 TYR A N 1
ATOM 1676 C CA . TYR A 1 204 ? 12.068 14.710 -0.035 1.00 56.84 204 TYR A CA 1
ATOM 1677 C C . TYR A 1 204 ? 12.450 16.158 -0.284 1.00 56.84 204 TYR A C 1
ATOM 1679 O O . TYR A 1 204 ? 12.612 16.935 0.649 1.00 56.84 204 TYR A O 1
ATOM 1687 N N . SER A 1 205 ? 12.509 16.551 -1.557 1.00 62.78 205 SER A N 1
ATOM 1688 C CA . SER A 1 205 ? 12.585 17.969 -1.883 1.00 62.78 205 SER A CA 1
ATOM 1689 C C . SER A 1 205 ? 11.289 18.666 -1.451 1.00 62.78 205 SER A C 1
ATOM 1691 O O . SER A 1 205 ? 10.195 18.102 -1.570 1.00 62.78 205 SER A O 1
ATOM 1693 N N . PHE A 1 206 ? 11.403 19.911 -0.983 1.00 64.88 206 PHE A N 1
ATOM 1694 C CA . PHE A 1 206 ? 10.269 20.750 -0.574 1.00 64.88 206 PHE A CA 1
ATOM 1695 C C . PHE A 1 206 ? 9.052 20.693 -1.533 1.00 64.88 206 PHE A C 1
ATOM 1697 O O . PHE A 1 206 ? 7.927 20.563 -1.046 1.00 64.88 206 PHE A O 1
ATOM 1704 N N . PRO A 1 207 ? 9.215 20.677 -2.877 1.00 64.19 207 PRO A N 1
ATOM 1705 C CA . PRO A 1 207 ? 8.090 20.534 -3.807 1.00 64.19 207 PRO A CA 1
ATOM 1706 C C . PRO A 1 207 ? 7.334 19.203 -3.692 1.00 64.19 207 PRO A C 1
ATOM 1708 O O . PRO A 1 207 ? 6.107 19.175 -3.804 1.00 64.19 207 PRO A O 1
ATOM 1711 N N . VAL A 1 208 ? 8.040 18.093 -3.454 1.00 65.62 208 VAL A N 1
ATOM 1712 C CA . VAL A 1 208 ? 7.418 16.769 -3.287 1.00 65.62 208 VAL A CA 1
ATOM 1713 C C . VAL A 1 208 ? 6.613 16.736 -1.993 1.00 65.62 208 VAL A C 1
ATOM 1715 O O . VAL A 1 208 ? 5.481 16.251 -1.975 1.00 65.62 208 VAL A O 1
ATOM 1718 N N . PHE A 1 209 ? 7.154 17.339 -0.935 1.00 67.75 209 PHE A N 1
ATOM 1719 C CA . PHE A 1 209 ? 6.462 17.455 0.339 1.00 67.75 209 PHE A CA 1
ATOM 1720 C C . PHE A 1 209 ? 5.213 18.344 0.250 1.00 67.75 209 PHE A C 1
ATOM 1722 O O . PHE A 1 209 ? 4.130 17.937 0.671 1.00 67.75 209 PHE A O 1
ATOM 1729 N N . GLY A 1 210 ? 5.324 19.522 -0.370 1.00 67.75 210 GLY A N 1
ATOM 1730 C CA . GLY A 1 210 ? 4.180 20.401 -0.622 1.00 67.75 210 GLY A CA 1
ATOM 1731 C C . GLY A 1 210 ? 3.089 19.705 -1.438 1.00 67.75 210 GLY A C 1
ATOM 1732 O O . GLY A 1 210 ? 1.910 19.785 -1.093 1.00 67.75 210 GLY A O 1
ATOM 1733 N N . THR A 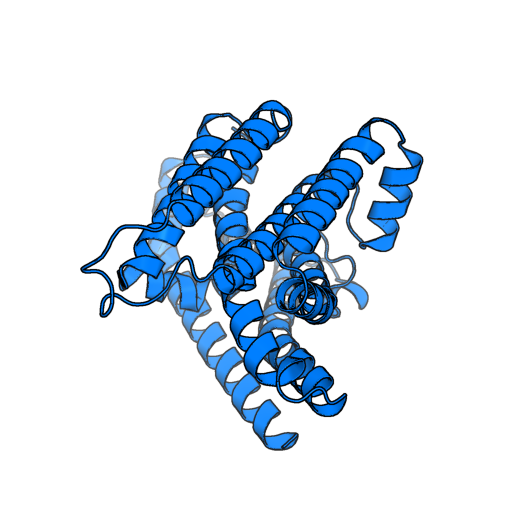1 211 ? 3.481 18.934 -2.456 1.00 68.06 211 THR A N 1
ATOM 1734 C CA . THR A 1 211 ? 2.550 18.114 -3.247 1.00 68.06 211 THR A CA 1
ATOM 1735 C C . THR A 1 211 ? 1.847 17.077 -2.375 1.00 68.06 211 THR A C 1
ATOM 1737 O O . THR A 1 211 ? 0.628 16.943 -2.455 1.00 68.06 211 THR A O 1
ATOM 1740 N N . LEU A 1 212 ? 2.573 16.381 -1.496 1.00 71.69 212 LEU A N 1
ATOM 1741 C CA . LEU A 1 212 ? 1.978 15.418 -0.572 1.00 71.69 212 LEU A CA 1
ATOM 1742 C C . LEU A 1 212 ? 0.949 16.085 0.353 1.00 71.69 212 LEU A C 1
ATOM 1744 O O . LEU A 1 212 ? -0.164 15.575 0.471 1.00 71.69 212 LEU A O 1
ATOM 1748 N N . ILE A 1 213 ? 1.268 17.239 0.953 1.00 75.00 213 ILE A N 1
ATOM 1749 C CA . ILE A 1 213 ? 0.317 17.986 1.796 1.00 75.00 213 ILE A CA 1
ATOM 1750 C C . ILE A 1 213 ? -0.942 18.336 1.003 1.00 75.00 213 ILE A C 1
ATOM 1752 O O . ILE A 1 213 ? -2.051 18.100 1.483 1.00 75.00 213 ILE A O 1
ATOM 1756 N N . LEU A 1 214 ? -0.785 18.879 -0.207 1.00 72.69 214 LEU A N 1
ATOM 1757 C CA . LEU A 1 214 ? -1.908 19.274 -1.056 1.00 72.69 214 LEU A CA 1
ATOM 1758 C C . LEU A 1 214 ? -2.782 18.076 -1.427 1.00 72.69 214 LEU A C 1
ATOM 1760 O O . LEU A 1 214 ? -4.005 18.170 -1.344 1.00 72.69 214 LEU A O 1
ATOM 1764 N N . VAL A 1 215 ? -2.180 16.935 -1.774 1.00 74.31 215 VAL A N 1
ATOM 1765 C CA . VAL A 1 215 ? -2.933 15.721 -2.109 1.00 74.31 215 VAL A CA 1
ATOM 1766 C C . VAL A 1 215 ? -3.640 15.153 -0.878 1.00 74.31 215 VAL A C 1
ATOM 1768 O O . VAL A 1 215 ? -4.795 14.742 -0.981 1.00 74.31 215 VAL A O 1
ATOM 1771 N N . ILE A 1 216 ? -3.012 15.171 0.300 1.00 74.69 216 ILE A N 1
ATOM 1772 C CA . ILE A 1 216 ? -3.651 14.756 1.558 1.00 74.69 216 ILE A CA 1
ATOM 1773 C C . ILE A 1 216 ? -4.821 15.687 1.898 1.00 74.69 216 ILE A C 1
ATOM 1775 O O . ILE A 1 216 ? -5.922 15.213 2.183 1.00 74.69 216 ILE A O 1
ATOM 1779 N N . ALA A 1 217 ? -4.618 17.002 1.823 1.00 76.12 217 ALA A N 1
ATOM 1780 C CA . ALA A 1 217 ? -5.653 17.999 2.078 1.00 76.12 217 ALA A CA 1
ATOM 1781 C C . ALA A 1 217 ? -6.826 17.850 1.099 1.00 76.12 217 ALA A C 1
ATOM 1783 O O . ALA A 1 217 ? -7.983 17.822 1.523 1.00 76.12 217 ALA A O 1
ATOM 1784 N N . TRP A 1 218 ? -6.529 17.667 -0.191 1.00 73.94 218 TRP A N 1
ATOM 1785 C CA . TRP A 1 218 ? -7.519 17.368 -1.220 1.00 73.94 218 TRP A CA 1
ATOM 1786 C C . TRP A 1 218 ? -8.268 16.070 -0.926 1.00 73.94 218 TRP A C 1
ATOM 1788 O O . TRP A 1 218 ? -9.489 16.035 -1.018 1.00 73.94 218 TRP A O 1
ATOM 1798 N N . THR A 1 219 ? -7.564 15.014 -0.518 1.00 73.50 219 THR A N 1
ATOM 1799 C CA . THR A 1 219 ? -8.167 13.719 -0.180 1.00 73.50 219 THR A CA 1
ATOM 1800 C C . THR A 1 219 ? -9.148 13.857 0.982 1.00 73.50 219 THR A C 1
ATOM 1802 O O . THR A 1 219 ? -10.275 13.372 0.902 1.00 73.50 219 THR A O 1
ATOM 1805 N N . ILE A 1 220 ? -8.762 14.574 2.040 1.00 74.88 220 ILE A N 1
ATOM 1806 C CA . ILE A 1 220 ? -9.637 14.864 3.183 1.00 74.88 220 ILE A CA 1
ATOM 1807 C C . ILE A 1 220 ? -10.853 15.681 2.731 1.00 74.88 220 ILE A C 1
ATOM 1809 O O . ILE A 1 220 ? -11.984 15.353 3.090 1.00 74.88 220 ILE A O 1
ATOM 1813 N N . TYR A 1 221 ? -10.635 16.725 1.928 1.00 73.75 221 TYR A N 1
ATOM 1814 C CA . TYR A 1 221 ? -11.701 17.563 1.385 1.00 73.75 221 TYR A CA 1
ATOM 1815 C C . TYR A 1 221 ? -12.680 16.760 0.517 1.00 73.75 221 TYR A C 1
ATOM 1817 O O . TYR A 1 221 ? -13.893 16.860 0.713 1.00 73.75 221 TYR A O 1
ATOM 1825 N N . ALA A 1 222 ? -12.173 15.937 -0.400 1.00 72.56 222 ALA A N 1
ATOM 1826 C CA . ALA A 1 222 ? -12.969 15.129 -1.312 1.00 72.56 222 ALA A CA 1
ATOM 1827 C C . ALA A 1 222 ? -13.798 14.088 -0.557 1.00 72.56 222 ALA A C 1
ATOM 1829 O O . ALA A 1 222 ? -15.010 14.016 -0.756 1.00 72.56 222 ALA A O 1
ATOM 1830 N N . LEU A 1 223 ? -13.179 13.353 0.375 1.00 71.44 223 LEU A N 1
ATOM 1831 C CA . LEU A 1 223 ? -13.886 12.394 1.225 1.00 71.44 223 LEU A CA 1
ATOM 1832 C C . LEU A 1 223 ? -14.989 13.080 2.039 1.00 71.44 223 LEU A C 1
ATOM 1834 O O . LEU A 1 223 ? -16.103 12.570 2.127 1.00 71.44 223 LEU A O 1
ATOM 1838 N N . ARG A 1 224 ? -14.703 14.252 2.618 1.00 69.00 224 ARG A N 1
ATOM 1839 C CA . ARG A 1 224 ? -15.652 14.980 3.472 1.00 69.00 224 ARG A CA 1
ATOM 1840 C C . ARG A 1 224 ? -16.850 15.524 2.701 1.00 69.00 224 ARG A C 1
ATOM 1842 O O . ARG A 1 224 ? -17.959 15.527 3.224 1.00 69.00 224 ARG A O 1
ATOM 1849 N N . ASN A 1 225 ? -16.631 15.989 1.476 1.00 70.00 225 ASN A N 1
ATOM 1850 C CA . ASN A 1 225 ? -17.689 16.541 0.633 1.00 70.00 225 ASN A CA 1
ATOM 1851 C C . ASN A 1 225 ? -18.362 15.483 -0.256 1.00 70.00 225 ASN A C 1
ATOM 1853 O O . ASN A 1 225 ? -19.241 15.832 -1.042 1.00 70.00 225 ASN A O 1
ATOM 1857 N N . GLY A 1 226 ? -17.969 14.208 -0.142 1.00 73.88 226 GLY A N 1
ATOM 1858 C CA . GLY A 1 226 ? -18.481 13.133 -0.993 1.00 73.88 226 GLY A CA 1
ATOM 1859 C C . GLY A 1 226 ? -18.174 13.356 -2.476 1.00 73.88 226 GLY A C 1
ATOM 1860 O O . GLY A 1 226 ? -18.979 12.997 -3.331 1.00 73.88 226 GLY A O 1
ATOM 1861 N N . ILE A 1 227 ? -17.045 13.998 -2.787 1.00 76.12 227 ILE A N 1
ATOM 1862 C CA . ILE A 1 227 ? -16.637 14.280 -4.163 1.00 76.12 227 ILE A CA 1
ATOM 1863 C C . ILE A 1 227 ? -16.093 12.990 -4.764 1.00 76.12 227 ILE A C 1
ATOM 1865 O O . ILE A 1 227 ? -14.978 12.562 -4.463 1.00 76.12 227 ILE A O 1
ATOM 1869 N N . GLU A 1 228 ? -16.883 12.378 -5.640 1.00 82.06 228 GLU A N 1
ATOM 1870 C CA . GLU A 1 228 ? -16.449 11.237 -6.432 1.00 82.06 228 GLU A CA 1
ATOM 1871 C C . GLU A 1 228 ? -15.976 11.703 -7.811 1.00 82.06 228 GLU A C 1
ATOM 1873 O O . GLU A 1 228 ? -16.763 12.113 -8.663 1.00 82.06 228 GLU A O 1
ATOM 1878 N N . ILE A 1 229 ? -14.672 11.588 -8.059 1.00 79.00 229 ILE A N 1
ATOM 1879 C CA . ILE A 1 229 ? -14.120 11.719 -9.407 1.00 79.00 229 ILE A CA 1
ATOM 1880 C C . ILE A 1 229 ? -13.973 10.313 -9.982 1.00 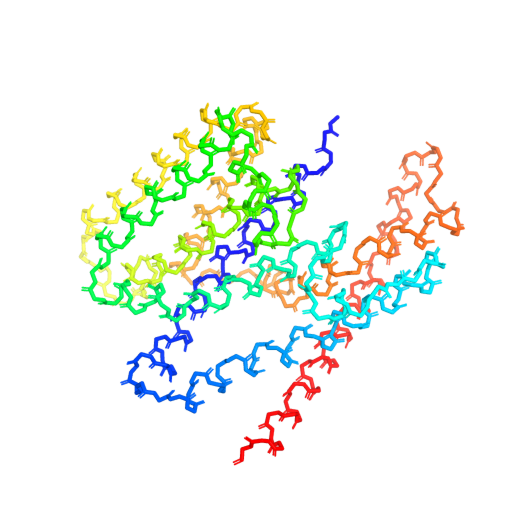79.00 229 ILE A C 1
ATOM 1882 O O . ILE A 1 229 ? -13.092 9.555 -9.572 1.00 79.00 229 ILE A O 1
ATOM 1886 N N . LYS A 1 230 ? -14.818 9.972 -10.963 1.00 87.19 230 LYS A N 1
ATOM 1887 C CA . LYS A 1 230 ? -14.879 8.631 -11.577 1.00 87.19 230 LYS A CA 1
ATOM 1888 C C . LYS A 1 230 ? -13.517 8.121 -12.058 1.00 87.19 230 LYS A C 1
ATOM 1890 O O . LYS A 1 230 ? -13.225 6.940 -11.909 1.00 87.19 230 LYS A O 1
ATOM 1895 N N . PHE A 1 231 ? -12.677 9.007 -12.593 1.00 83.50 231 PHE A N 1
ATOM 1896 C CA . PHE A 1 231 ? -11.325 8.665 -13.037 1.00 83.50 231 PHE A CA 1
ATOM 1897 C C . PHE A 1 231 ? -10.425 8.201 -11.881 1.00 83.50 231 PHE A C 1
ATOM 1899 O O . PHE A 1 231 ? -9.830 7.131 -11.958 1.00 83.50 231 PHE A O 1
ATOM 1906 N N . PHE A 1 232 ? -10.382 8.941 -10.768 1.00 78.88 232 PHE A N 1
ATOM 1907 C CA . PHE A 1 232 ? -9.622 8.524 -9.585 1.00 78.88 232 PHE A CA 1
ATOM 1908 C C . PHE A 1 232 ? -10.225 7.287 -8.919 1.00 78.88 232 PHE A C 1
ATOM 1910 O O . PHE A 1 232 ? -9.484 6.431 -8.444 1.00 78.88 232 PHE A O 1
ATOM 1917 N N . ALA A 1 233 ? -11.553 7.141 -8.936 1.00 83.50 233 ALA A N 1
ATOM 1918 C CA . ALA A 1 233 ? -12.209 5.922 -8.474 1.00 83.50 233 ALA A CA 1
ATOM 1919 C C . ALA A 1 233 ? -11.817 4.708 -9.333 1.00 83.50 233 ALA A C 1
ATOM 1921 O O . ALA A 1 233 ? -11.602 3.624 -8.797 1.00 83.50 233 ALA A O 1
ATOM 1922 N N . PHE A 1 234 ? -11.691 4.879 -10.652 1.00 87.94 234 PHE A N 1
ATOM 1923 C CA . PHE A 1 234 ? -11.170 3.853 -11.551 1.00 87.94 234 PHE A CA 1
ATOM 1924 C C . PHE A 1 234 ? -9.708 3.520 -11.235 1.00 87.94 234 PHE A C 1
ATOM 1926 O O . PHE A 1 234 ? -9.406 2.352 -10.995 1.00 87.94 234 PHE A O 1
ATOM 1933 N N . LEU A 1 235 ? -8.830 4.526 -11.142 1.00 85.44 235 LEU A N 1
ATOM 1934 C CA . LEU A 1 235 ? -7.422 4.321 -10.789 1.00 85.44 235 LEU A CA 1
ATOM 1935 C C . LEU A 1 235 ? -7.266 3.616 -9.439 1.00 85.44 235 LEU A C 1
ATOM 1937 O O . LEU A 1 235 ? -6.497 2.671 -9.334 1.00 85.44 235 LEU A O 1
ATOM 1941 N N . GLY A 1 236 ? -8.044 4.002 -8.426 1.00 84.00 236 GLY A N 1
ATOM 1942 C CA . GLY A 1 236 ? -8.024 3.366 -7.108 1.00 84.00 236 GLY A CA 1
ATOM 1943 C C . GLY A 1 236 ? -8.490 1.905 -7.111 1.00 84.00 236 GLY A C 1
ATOM 1944 O O . GLY A 1 236 ? -8.092 1.140 -6.237 1.00 84.00 236 GLY A O 1
ATOM 1945 N N . ARG A 1 237 ? -9.303 1.478 -8.089 1.00 88.38 237 ARG A N 1
ATOM 1946 C CA . ARG A 1 237 ? -9.685 0.059 -8.237 1.00 88.38 237 ARG A CA 1
ATOM 1947 C C . ARG A 1 237 ? -8.548 -0.797 -8.777 1.00 88.38 237 ARG A C 1
ATOM 1949 O O . ARG A 1 237 ? -8.519 -1.977 -8.457 1.00 88.38 237 ARG A O 1
ATOM 1956 N N . ILE A 1 238 ? -7.660 -0.218 -9.585 1.00 91.81 238 ILE A N 1
ATOM 1957 C CA . ILE A 1 238 ? -6.540 -0.924 -10.223 1.00 91.81 238 ILE A CA 1
ATOM 1958 C C . ILE A 1 238 ? -5.178 -0.581 -9.623 1.00 91.81 238 ILE A C 1
ATOM 1960 O O . ILE A 1 238 ? -4.172 -1.133 -10.054 1.00 91.81 238 ILE A O 1
ATOM 1964 N N . SER A 1 239 ? -5.123 0.318 -8.638 1.00 89.38 239 SER A N 1
ATOM 1965 C CA . SER A 1 239 ? -3.870 0.882 -8.133 1.00 89.38 239 SER A CA 1
ATOM 1966 C C . SER A 1 239 ? -2.936 -0.177 -7.564 1.00 89.38 239 SER A C 1
ATOM 1968 O O . SER A 1 239 ? -1.727 -0.049 -7.708 1.00 89.38 239 SER A O 1
ATOM 1970 N N . PHE A 1 240 ? -3.484 -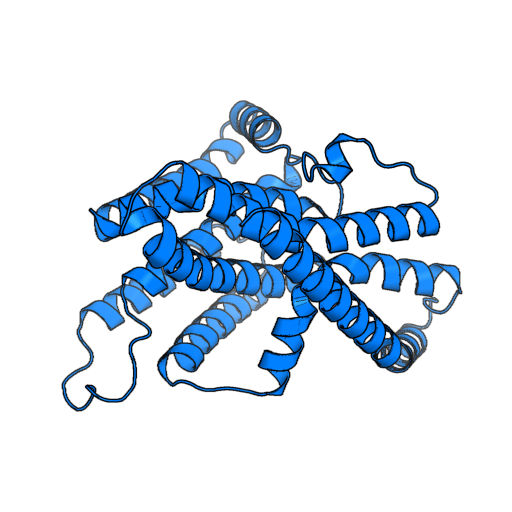1.222 -6.936 1.00 90.56 240 PHE A N 1
ATOM 1971 C CA . PHE A 1 240 ? -2.683 -2.301 -6.370 1.00 90.56 240 PHE A CA 1
ATOM 1972 C C . PHE A 1 240 ? -2.006 -3.128 -7.468 1.00 90.56 240 PHE A C 1
ATOM 1974 O O . PHE A 1 240 ? -0.787 -3.264 -7.454 1.00 90.56 240 PHE A O 1
ATOM 1981 N N . SER A 1 241 ? -2.758 -3.590 -8.469 1.00 94.19 241 SER A N 1
ATOM 1982 C CA . SER A 1 241 ? -2.172 -4.276 -9.628 1.00 94.19 241 SER A CA 1
ATOM 1983 C C . SER A 1 241 ? -1.223 -3.379 -10.429 1.00 94.19 241 SER A C 1
ATOM 1985 O O . SER A 1 241 ? -0.136 -3.810 -10.791 1.00 94.19 241 SER A O 1
ATOM 1987 N N . VAL A 1 242 ? -1.565 -2.111 -10.665 1.00 92.94 242 VAL A N 1
ATOM 1988 C CA . VAL A 1 242 ? -0.645 -1.174 -11.334 1.00 92.94 242 VAL A CA 1
ATOM 1989 C C . VAL A 1 242 ? 0.667 -1.073 -10.554 1.00 92.94 242 VAL A C 1
ATOM 1991 O O . VAL A 1 242 ? 1.737 -1.183 -11.145 1.00 92.94 242 VAL A O 1
ATOM 1994 N N . TYR A 1 243 ? 0.599 -0.943 -9.228 1.00 90.00 243 TYR A N 1
ATOM 1995 C CA . TYR A 1 243 ? 1.786 -0.896 -8.381 1.00 90.00 243 TYR A CA 1
ATOM 1996 C C . TYR A 1 243 ? 2.593 -2.202 -8.408 1.00 90.00 243 TYR A C 1
ATOM 1998 O O . TYR A 1 243 ? 3.812 -2.152 -8.488 1.00 90.00 243 TYR A O 1
ATOM 2006 N N . LEU A 1 244 ? 1.952 -3.370 -8.404 1.00 92.69 244 LEU A N 1
ATOM 2007 C CA . LEU A 1 244 ? 2.661 -4.654 -8.433 1.00 92.69 244 LEU A CA 1
ATOM 2008 C C . LEU A 1 244 ? 3.380 -4.944 -9.757 1.00 92.69 244 LEU A C 1
ATOM 2010 O O . LEU A 1 244 ? 4.402 -5.625 -9.756 1.00 92.69 244 LEU A O 1
ATOM 2014 N N . PHE A 1 245 ? 2.831 -4.471 -10.878 1.00 94.56 245 PHE A N 1
ATOM 2015 C CA . PHE A 1 245 ? 3.302 -4.853 -12.211 1.00 94.56 245 PHE A CA 1
ATOM 2016 C C . PHE A 1 245 ? 4.028 -3.727 -12.963 1.00 94.56 245 PHE A C 1
ATOM 2018 O O . PHE A 1 245 ? 4.553 -3.984 -14.045 1.00 94.56 245 PHE A O 1
ATOM 2025 N N . HIS A 1 246 ? 4.090 -2.493 -12.440 1.00 92.00 246 HIS A N 1
ATOM 2026 C CA . HIS A 1 246 ? 4.724 -1.381 -13.167 1.00 92.00 246 HIS A CA 1
ATOM 2027 C C . HIS A 1 246 ? 6.208 -1.632 -13.468 1.00 92.00 246 HIS A C 1
ATOM 2029 O O . HIS A 1 246 ? 6.646 -1.354 -14.582 1.00 92.00 246 HIS A O 1
ATOM 2035 N N . MET A 1 247 ? 6.981 -2.189 -12.527 1.00 90.06 247 MET A N 1
ATOM 2036 C CA . MET A 1 247 ? 8.394 -2.504 -12.776 1.00 90.06 247 MET A CA 1
ATOM 2037 C C . MET A 1 247 ? 8.539 -3.605 -13.825 1.00 90.06 247 MET A C 1
ATOM 2039 O O . MET A 1 247 ? 9.307 -3.445 -14.769 1.00 90.06 247 MET A O 1
ATOM 2043 N N . THR A 1 248 ? 7.750 -4.679 -13.725 1.00 93.06 248 THR A N 1
ATOM 2044 C CA . THR A 1 248 ? 7.713 -5.755 -14.730 1.00 93.06 248 THR A CA 1
ATOM 2045 C C . THR A 1 248 ? 7.369 -5.213 -16.118 1.00 93.06 248 THR A C 1
ATOM 2047 O O . THR A 1 248 ? 7.995 -5.596 -17.104 1.00 93.06 248 THR A O 1
ATOM 2050 N N . TYR A 1 249 ? 6.417 -4.281 -16.199 1.00 94.12 249 TYR A N 1
ATOM 2051 C CA . TYR A 1 249 ? 6.043 -3.593 -17.432 1.00 94.12 249 TYR A CA 1
ATOM 2052 C C . TYR A 1 249 ? 7.214 -2.809 -18.034 1.00 94.12 249 TYR A C 1
ATOM 2054 O O . TYR A 1 249 ? 7.535 -3.001 -19.207 1.00 94.12 249 TYR A O 1
ATOM 2062 N N . TYR A 1 250 ? 7.902 -1.981 -17.242 1.00 91.12 250 TYR A N 1
ATOM 2063 C CA . TYR A 1 250 ? 9.061 -1.231 -17.732 1.00 91.12 250 TYR A CA 1
ATOM 2064 C C . TYR A 1 250 ? 10.231 -2.143 -18.121 1.00 91.12 250 TYR A C 1
ATOM 2066 O O . TYR A 1 250 ? 10.862 -1.899 -19.148 1.00 91.12 250 TYR A O 1
ATOM 2074 N N . PHE A 1 251 ? 10.494 -3.219 -17.372 1.00 91.12 251 PHE A N 1
ATOM 2075 C CA . PHE A 1 251 ? 11.527 -4.192 -17.734 1.00 91.12 251 PHE A CA 1
ATOM 2076 C C . PHE A 1 251 ? 11.206 -4.924 -19.037 1.00 91.12 251 PHE A C 1
ATOM 2078 O O . PHE A 1 251 ? 12.093 -5.091 -19.872 1.00 91.12 251 PHE A O 1
ATOM 2085 N N . LEU A 1 252 ? 9.946 -5.303 -19.260 1.00 92.44 252 LEU A N 1
ATOM 2086 C CA . LEU A 1 252 ? 9.510 -5.877 -20.532 1.00 92.44 252 LEU A CA 1
ATOM 2087 C C . LEU A 1 252 ? 9.743 -4.905 -21.689 1.00 92.44 252 LEU A C 1
ATOM 2089 O O . LEU A 1 252 ? 10.348 -5.299 -22.684 1.00 92.44 252 LEU A O 1
ATOM 2093 N N . LEU A 1 253 ? 9.338 -3.638 -21.542 1.00 92.12 253 LEU A N 1
ATOM 2094 C CA . LEU A 1 253 ? 9.568 -2.602 -22.555 1.00 92.12 253 LEU A CA 1
ATOM 2095 C C . LEU A 1 253 ? 11.062 -2.354 -22.819 1.00 92.12 253 LEU A C 1
ATOM 2097 O O . LEU A 1 253 ? 11.462 -2.161 -23.969 1.00 92.12 253 LEU A O 1
ATOM 2101 N N . ALA A 1 254 ? 11.897 -2.390 -21.779 1.00 90.88 254 ALA A N 1
ATOM 2102 C CA . ALA A 1 254 ? 13.346 -2.306 -21.930 1.00 90.88 254 ALA A CA 1
ATOM 2103 C C . ALA A 1 254 ? 13.896 -3.494 -22.731 1.00 90.88 254 ALA A C 1
ATOM 2105 O O . ALA A 1 254 ? 14.652 -3.295 -23.681 1.00 90.88 254 ALA A O 1
ATOM 2106 N N . LYS A 1 255 ? 13.478 -4.724 -22.403 1.00 90.00 255 LYS A N 1
ATOM 2107 C CA . LYS A 1 255 ? 13.954 -5.953 -23.059 1.00 90.00 255 LYS A CA 1
ATOM 2108 C C . LYS A 1 255 ? 13.584 -6.037 -24.536 1.00 90.00 255 LYS A C 1
ATOM 2110 O O . LYS A 1 255 ? 14.399 -6.491 -25.332 1.00 90.00 255 LYS A O 1
ATOM 2115 N N . ILE A 1 256 ? 12.399 -5.565 -24.922 1.00 90.69 256 ILE A N 1
ATOM 2116 C CA . ILE A 1 256 ? 12.000 -5.491 -26.339 1.00 90.69 256 ILE A CA 1
ATOM 2117 C C . ILE A 1 256 ? 12.634 -4.301 -27.080 1.00 90.69 256 ILE A C 1
ATOM 2119 O O . ILE A 1 256 ? 12.349 -4.077 -28.254 1.00 90.69 256 ILE A O 1
ATOM 2123 N N . GLY A 1 257 ? 13.487 -3.519 -26.409 1.00 88.81 257 GLY A N 1
ATOM 2124 C CA . GLY A 1 257 ? 14.202 -2.395 -27.005 1.00 88.81 257 GLY A CA 1
ATOM 2125 C C . GLY A 1 257 ? 13.329 -1.171 -27.283 1.00 88.81 257 GLY A C 1
ATOM 2126 O O . GLY A 1 257 ? 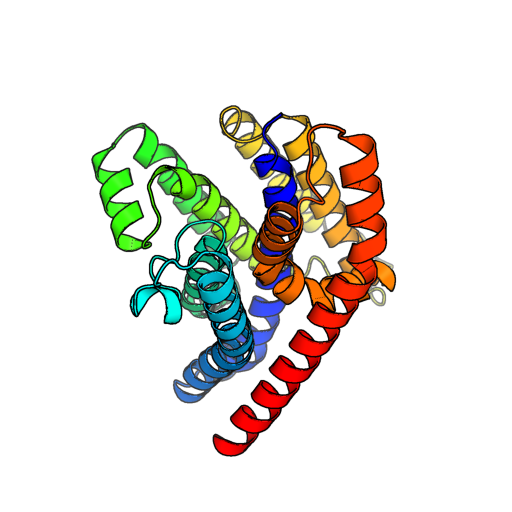13.714 -0.352 -28.117 1.00 88.81 257 GLY A O 1
ATOM 2127 N N . VAL A 1 258 ? 12.178 -1.044 -26.612 1.00 86.94 258 VAL A N 1
ATOM 2128 C CA . VAL A 1 258 ? 11.307 0.141 -26.701 1.00 86.94 258 VAL A CA 1
ATOM 2129 C C . VAL A 1 258 ? 11.882 1.308 -25.898 1.00 86.94 258 VAL A C 1
ATOM 2131 O O . VAL A 1 258 ? 11.797 2.450 -26.338 1.00 86.94 258 VAL A O 1
ATOM 2134 N N . LEU A 1 259 ? 12.503 1.032 -24.747 1.00 85.44 259 LEU A N 1
ATOM 2135 C CA . LEU A 1 259 ? 13.200 2.045 -23.952 1.00 85.44 259 LEU A CA 1
ATOM 2136 C C . LEU A 1 259 ? 14.643 2.191 -24.469 1.00 85.44 259 LEU A C 1
ATOM 2138 O O . LEU A 1 259 ? 15.546 1.492 -24.012 1.00 85.44 259 LEU A O 1
ATOM 2142 N N . LYS A 1 260 ? 14.851 3.062 -25.464 1.00 79.00 260 LYS A N 1
ATOM 2143 C CA . LYS A 1 260 ? 16.171 3.417 -26.032 1.00 79.00 260 LYS A CA 1
ATOM 2144 C C . LYS A 1 260 ? 16.491 4.903 -25.812 1.00 79.00 260 LYS A C 1
ATOM 2146 O O . LYS A 1 260 ? 15.646 5.662 -25.351 1.00 79.00 260 LYS A O 1
ATOM 2151 N N . ILE A 1 261 ? 17.730 5.294 -26.139 1.00 60.41 261 ILE A N 1
ATOM 2152 C CA . ILE A 1 261 ? 18.372 6.594 -25.836 1.00 60.41 261 ILE A CA 1
ATOM 2153 C C . ILE A 1 261 ? 17.521 7.815 -26.253 1.00 60.41 261 ILE A C 1
ATOM 2155 O O . ILE A 1 261 ? 17.585 8.850 -25.589 1.00 60.41 261 ILE A O 1
ATOM 2159 N N . ASP A 1 262 ? 16.654 7.688 -27.264 1.00 77.38 262 ASP A N 1
ATOM 2160 C CA . ASP A 1 262 ? 15.685 8.733 -27.600 1.00 77.38 262 ASP A CA 1
ATOM 2161 C C . ASP A 1 262 ? 14.516 8.762 -26.605 1.00 77.38 262 ASP A C 1
ATOM 2163 O O . ASP A 1 262 ? 13.546 7.997 -26.681 1.00 77.38 262 ASP A O 1
ATOM 2167 N N . LEU A 1 263 ? 14.608 9.711 -25.671 1.00 81.00 263 LEU A N 1
ATOM 2168 C CA . LEU A 1 263 ? 13.647 9.918 -24.588 1.00 81.00 263 LEU A CA 1
ATOM 2169 C C . LEU A 1 263 ? 12.211 10.119 -25.104 1.00 81.00 263 LEU A C 1
ATOM 2171 O O . LEU A 1 263 ? 11.270 9.585 -24.520 1.00 81.00 263 LEU A O 1
ATOM 2175 N N . LEU A 1 264 ? 12.028 10.850 -26.212 1.00 89.75 264 LEU A N 1
ATOM 2176 C CA . LEU A 1 264 ? 10.698 11.168 -26.744 1.00 89.75 264 LEU A CA 1
ATOM 2177 C C . LEU A 1 264 ? 9.982 9.927 -27.294 1.00 89.75 264 LEU A C 1
ATOM 2179 O O . LEU A 1 264 ? 8.826 9.687 -26.949 1.00 89.75 264 LEU A O 1
ATOM 2183 N N . TRP A 1 265 ? 10.664 9.119 -28.110 1.00 87.38 265 TRP A N 1
ATOM 2184 C CA . TRP A 1 265 ? 10.080 7.906 -28.688 1.00 87.38 265 TRP A CA 1
ATOM 2185 C C . TRP A 1 265 ? 9.768 6.859 -27.624 1.00 87.38 265 TRP A C 1
ATOM 2187 O O . TRP A 1 265 ? 8.710 6.233 -27.680 1.00 87.38 265 TRP A O 1
ATOM 2197 N N . SER A 1 266 ? 10.628 6.742 -26.609 1.00 89.00 266 SER A N 1
ATOM 2198 C CA . SER A 1 266 ? 10.373 5.894 -25.444 1.00 89.00 266 SER A CA 1
ATOM 2199 C C . SER A 1 266 ? 9.098 6.323 -24.705 1.00 89.00 266 SER A C 1
ATOM 2201 O O . SER A 1 266 ? 8.259 5.481 -24.390 1.00 89.00 266 SER A O 1
ATOM 2203 N N . VAL A 1 267 ? 8.892 7.629 -24.482 1.00 89.44 267 VAL A N 1
ATOM 2204 C CA . VAL A 1 267 ? 7.671 8.159 -23.841 1.00 89.44 267 VAL A CA 1
ATOM 2205 C C . VAL A 1 267 ? 6.431 7.892 -24.692 1.00 89.44 267 VAL A C 1
ATOM 2207 O O . VAL A 1 267 ? 5.428 7.404 -24.171 1.00 89.44 267 VAL A O 1
ATOM 2210 N N . VAL A 1 268 ? 6.491 8.168 -25.997 1.00 91.31 268 VAL A N 1
ATOM 2211 C CA . VAL A 1 268 ? 5.369 7.925 -26.917 1.00 91.31 268 VAL A CA 1
ATOM 2212 C C . VAL A 1 268 ? 4.997 6.444 -26.933 1.00 91.31 268 VAL A C 1
ATOM 2214 O O . VAL A 1 268 ? 3.823 6.104 -26.790 1.00 91.31 268 VAL A O 1
ATOM 2217 N N . ALA A 1 269 ? 5.982 5.552 -27.030 1.00 90.12 269 ALA A N 1
ATOM 2218 C CA . ALA A 1 269 ? 5.743 4.116 -27.016 1.00 90.12 269 ALA A CA 1
ATOM 2219 C C . ALA A 1 269 ? 5.148 3.643 -25.680 1.00 90.12 269 ALA A C 1
ATOM 2221 O O . ALA A 1 269 ? 4.173 2.892 -25.681 1.00 90.12 269 ALA A O 1
ATOM 2222 N N . VAL A 1 270 ? 5.653 4.134 -24.540 1.00 92.75 270 VAL A N 1
ATOM 2223 C CA . VAL A 1 270 ? 5.064 3.853 -23.220 1.00 92.75 270 VAL A CA 1
ATOM 2224 C C . VAL A 1 270 ? 3.603 4.296 -23.176 1.00 92.75 270 VAL A C 1
ATOM 2226 O O . VAL A 1 270 ? 2.763 3.533 -22.704 1.00 92.75 270 VAL A O 1
ATOM 2229 N N . ILE A 1 271 ? 3.265 5.485 -23.684 1.00 93.25 271 ILE A N 1
ATOM 2230 C CA . ILE A 1 271 ? 1.881 5.984 -23.717 1.00 93.25 271 ILE A CA 1
ATOM 2231 C C . ILE A 1 271 ? 0.994 5.093 -24.594 1.00 93.25 271 ILE A C 1
ATOM 2233 O O . ILE A 1 271 ? -0.120 4.774 -24.189 1.00 93.25 271 ILE A O 1
ATOM 2237 N N . ILE A 1 272 ? 1.485 4.651 -25.755 1.00 94.25 272 ILE A N 1
ATOM 2238 C CA . ILE A 1 272 ? 0.730 3.798 -26.686 1.00 94.25 272 ILE A CA 1
ATOM 2239 C C . ILE A 1 272 ? 0.471 2.403 -26.099 1.00 94.25 272 ILE A C 1
ATOM 2241 O O . ILE A 1 272 ? -0.616 1.857 -26.288 1.00 94.25 272 ILE A O 1
ATOM 2245 N N . VAL A 1 273 ? 1.430 1.823 -25.371 1.00 94.56 273 VAL A N 1
ATOM 2246 C CA . VAL A 1 273 ? 1.295 0.475 -24.784 1.00 94.56 273 VAL A CA 1
ATOM 2247 C C . VAL A 1 273 ? 0.570 0.501 -23.425 1.00 94.56 273 VAL A C 1
ATOM 2249 O O . VAL A 1 273 ? -0.058 -0.486 -23.033 1.00 94.56 273 VAL A O 1
ATOM 2252 N N . SER A 1 274 ? 0.560 1.642 -22.726 1.00 94.50 274 SER A N 1
ATOM 2253 C CA . SER A 1 274 ? -0.072 1.794 -21.403 1.00 94.50 274 SER A CA 1
ATOM 2254 C C . SER A 1 274 ? -1.549 1.368 -21.337 1.00 94.50 274 SER A C 1
ATOM 2256 O O . SER A 1 274 ? -1.920 0.735 -20.349 1.00 94.50 274 SER A O 1
ATOM 2258 N N . PRO A 1 275 ? -2.419 1.632 -22.334 1.00 96.19 275 PRO A N 1
ATOM 2259 C CA . PRO A 1 275 ? -3.790 1.125 -22.339 1.00 96.19 275 PRO A CA 1
ATOM 2260 C C . PRO A 1 275 ? -3.879 -0.400 -22.234 1.00 96.19 275 PRO A C 1
ATOM 2262 O O . PRO A 1 275 ? -4.694 -0.908 -21.465 1.00 96.19 275 PRO A O 1
ATOM 2265 N N . ALA A 1 276 ? -3.020 -1.135 -22.948 1.00 96.25 276 ALA A N 1
ATOM 2266 C CA . ALA A 1 276 ? -2.984 -2.594 -22.872 1.00 96.25 276 ALA A CA 1
ATOM 2267 C C . ALA A 1 276 ? -2.551 -3.063 -21.475 1.00 96.25 276 ALA A C 1
ATOM 2269 O O . ALA A 1 276 ? -3.169 -3.961 -20.902 1.00 96.25 276 ALA A O 1
ATOM 2270 N N . PHE A 1 277 ? -1.554 -2.396 -20.887 1.00 96.19 277 PHE A N 1
ATOM 2271 C CA . PHE A 1 277 ? -1.132 -2.642 -19.508 1.00 96.19 277 PHE A CA 1
ATOM 2272 C C . PHE A 1 277 ? -2.261 -2.376 -18.496 1.00 96.19 277 PHE A C 1
ATOM 2274 O O . PHE A 1 277 ? -2.536 -3.207 -17.634 1.00 96.19 277 PHE A O 1
ATOM 2281 N N . VAL A 1 278 ? -2.990 -1.267 -18.635 1.00 96.06 278 VAL A N 1
ATOM 2282 C CA . VAL A 1 278 ? -4.138 -0.936 -17.774 1.00 96.06 278 VAL A CA 1
ATOM 2283 C C . VAL A 1 278 ? -5.258 -1.973 -17.903 1.00 96.06 278 VAL A C 1
ATOM 2285 O O . VAL A 1 278 ? -5.844 -2.367 -16.892 1.00 96.06 278 VAL A O 1
ATOM 2288 N N . LEU A 1 279 ? -5.550 -2.450 -19.118 1.00 96.94 279 LEU A N 1
ATOM 2289 C CA . LEU A 1 279 ? -6.526 -3.521 -19.344 1.00 96.94 279 LEU A CA 1
ATOM 2290 C C . LEU A 1 279 ? -6.087 -4.839 -18.695 1.00 96.94 279 LEU A C 1
ATOM 2292 O O . LEU A 1 279 ? -6.919 -5.516 -18.087 1.00 96.94 279 LEU A O 1
ATOM 2296 N N . LEU A 1 280 ? -4.794 -5.171 -18.757 1.00 96.69 280 LEU A N 1
ATOM 2297 C CA . LEU A 1 280 ? -4.226 -6.326 -18.064 1.00 96.69 280 LEU A CA 1
ATOM 2298 C C . LEU A 1 280 ? -4.397 -6.197 -16.544 1.00 96.69 280 LEU A C 1
ATOM 2300 O O . LEU A 1 280 ? -4.944 -7.106 -15.920 1.00 96.69 280 LEU A O 1
ATOM 2304 N N . CYS A 1 281 ? -4.018 -5.061 -15.949 1.00 96.56 281 CYS A N 1
ATOM 2305 C CA . CYS A 1 281 ? -4.212 -4.805 -14.518 1.00 96.56 281 CYS A CA 1
ATOM 2306 C C . CYS A 1 281 ? -5.688 -4.905 -14.113 1.00 96.56 281 CYS A C 1
ATOM 2308 O O . CYS A 1 281 ? -6.006 -5.471 -13.070 1.00 96.56 281 CYS A O 1
ATOM 2310 N N . LEU A 1 282 ? -6.607 -4.402 -14.941 1.00 96.31 282 LEU A N 1
ATOM 2311 C CA . LEU A 1 282 ? -8.043 -4.521 -14.694 1.00 96.31 282 LEU A CA 1
ATOM 2312 C C . LEU A 1 282 ? -8.514 -5.984 -14.728 1.00 96.31 282 LEU A C 1
ATOM 2314 O O . LEU A 1 282 ? -9.330 -6.384 -13.896 1.00 96.31 282 LEU A O 1
ATOM 2318 N N . GLY A 1 283 ? -8.018 -6.776 -15.682 1.00 96.81 283 GLY A N 1
ATOM 2319 C CA . GLY A 1 283 ? -8.290 -8.211 -15.770 1.00 96.81 283 GLY A CA 1
ATOM 2320 C C . GLY A 1 283 ? -7.781 -8.966 -14.543 1.00 96.81 283 GLY A C 1
ATOM 2321 O O . GLY A 1 283 ? -8.530 -9.740 -13.945 1.00 96.81 283 GLY A O 1
ATOM 2322 N N . LEU A 1 284 ? -6.551 -8.671 -14.118 1.00 95.75 284 LEU A N 1
ATOM 2323 C CA . LEU A 1 284 ? -5.932 -9.243 -12.926 1.00 95.75 284 LEU A CA 1
ATOM 2324 C C . LEU A 1 284 ? -6.709 -8.883 -11.656 1.00 95.75 284 LEU A C 1
ATOM 2326 O O . LEU A 1 284 ? -7.045 -9.781 -10.890 1.00 95.75 284 LEU A O 1
ATOM 2330 N N . GLU A 1 285 ? -7.086 -7.618 -11.456 1.00 94.12 285 GLU A N 1
ATOM 2331 C CA . GLU A 1 285 ? -7.922 -7.219 -10.314 1.00 94.12 285 GLU A CA 1
ATOM 2332 C C . GLU A 1 285 ? -9.253 -7.971 -10.288 1.00 94.12 285 GLU A C 1
ATOM 2334 O O . GLU A 1 285 ? -9.693 -8.431 -9.233 1.00 94.12 285 GLU A O 1
ATOM 2339 N N . ARG A 1 286 ? -9.929 -8.113 -11.436 1.00 95.00 286 ARG A N 1
ATOM 2340 C CA . ARG A 1 286 ? -11.188 -8.873 -11.514 1.00 95.00 286 ARG A CA 1
ATOM 2341 C C . ARG A 1 286 ? -10.965 -10.330 -11.123 1.00 95.00 286 ARG A C 1
ATOM 2343 O O . ARG A 1 286 ? -11.680 -10.834 -10.261 1.00 95.00 286 ARG A O 1
ATOM 2350 N N . PHE A 1 287 ? -9.936 -10.960 -11.682 1.00 94.31 287 PHE A N 1
ATOM 2351 C CA . PHE A 1 287 ? -9.557 -12.329 -11.348 1.00 94.31 287 PHE A CA 1
ATOM 2352 C C . PHE A 1 287 ? -9.235 -12.494 -9.854 1.00 94.31 287 PHE A C 1
ATOM 2354 O O . PHE A 1 287 ? -9.796 -13.368 -9.194 1.00 94.31 287 PHE A O 1
ATOM 2361 N N . GLY A 1 288 ? -8.399 -11.619 -9.290 1.00 91.50 288 GLY A N 1
ATOM 2362 C CA . GLY A 1 288 ? -8.039 -11.634 -7.872 1.00 91.50 288 GLY A CA 1
ATOM 2363 C C . GLY A 1 288 ? -9.257 -11.461 -6.963 1.00 91.50 288 GLY A C 1
ATOM 2364 O O . GLY A 1 288 ? -9.415 -12.188 -5.982 1.00 91.50 288 GLY A O 1
ATOM 2365 N N . ASN A 1 289 ? -10.181 -10.565 -7.322 1.00 90.56 289 ASN A N 1
ATOM 2366 C CA . ASN A 1 289 ? -11.440 -10.393 -6.599 1.00 90.56 289 ASN A CA 1
ATOM 2367 C C . ASN A 1 289 ? -12.346 -11.633 -6.699 1.00 90.56 289 ASN A C 1
ATOM 2369 O O . ASN A 1 289 ? -13.011 -11.980 -5.723 1.00 90.56 289 ASN A O 1
ATOM 2373 N N . ASP A 1 290 ? -12.370 -12.329 -7.833 1.00 93.06 290 ASP A N 1
ATOM 2374 C CA . ASP A 1 290 ? -13.152 -13.557 -8.018 1.00 93.06 290 ASP A CA 1
ATOM 2375 C C . ASP A 1 290 ? -12.610 -14.714 -7.184 1.00 93.06 290 ASP A C 1
ATOM 2377 O O . ASP A 1 290 ? -13.376 -15.373 -6.472 1.00 93.06 290 ASP A O 1
ATOM 2381 N N . VAL A 1 291 ? -11.291 -14.916 -7.212 1.00 91.56 291 VAL A N 1
ATOM 2382 C CA . VAL A 1 291 ? -10.590 -15.873 -6.347 1.00 91.56 291 VAL A CA 1
ATOM 2383 C C . VAL A 1 291 ? -10.881 -15.550 -4.885 1.00 91.56 291 VAL A C 1
ATOM 2385 O O . VAL A 1 291 ? -11.301 -16.428 -4.127 1.00 91.56 291 VAL A O 1
ATOM 2388 N N . ALA A 1 292 ? -10.776 -14.276 -4.503 1.00 89.56 292 ALA A N 1
ATOM 2389 C CA . ALA A 1 292 ? -11.044 -13.851 -3.142 1.00 89.56 292 ALA A CA 1
ATOM 2390 C C . ALA A 1 292 ? -12.492 -14.111 -2.708 1.00 89.56 292 ALA A C 1
ATOM 2392 O O . ALA A 1 292 ? -12.736 -14.548 -1.581 1.00 89.56 292 ALA A O 1
ATOM 2393 N N . ARG A 1 293 ? -13.469 -13.886 -3.594 1.00 90.88 293 ARG A N 1
ATOM 2394 C CA . ARG A 1 293 ? -14.881 -14.196 -3.332 1.00 90.88 293 ARG A CA 1
ATOM 2395 C C . ARG A 1 293 ? -15.116 -15.696 -3.161 1.00 90.88 293 ARG A C 1
ATOM 2397 O O . ARG A 1 293 ? -15.863 -16.074 -2.262 1.00 90.88 293 ARG A O 1
ATOM 2404 N N . LYS A 1 294 ? -14.489 -16.542 -3.984 1.00 92.00 294 LYS A N 1
ATOM 2405 C CA . LYS A 1 294 ? -14.609 -18.007 -3.888 1.00 92.00 294 LYS A CA 1
ATOM 2406 C C . LYS A 1 294 ? -13.997 -18.539 -2.591 1.00 92.00 294 LYS A C 1
ATOM 2408 O O . LYS A 1 294 ? -14.675 -19.253 -1.861 1.00 92.00 294 LYS A O 1
ATOM 2413 N N . LEU A 1 295 ? -12.779 -18.118 -2.248 1.00 88.38 295 LEU A N 1
ATOM 2414 C CA . LEU A 1 295 ? -12.093 -18.554 -1.024 1.00 88.38 295 LEU A CA 1
ATOM 2415 C C . LEU A 1 295 ? -12.838 -18.139 0.253 1.00 88.38 295 LEU A C 1
ATOM 2417 O O . LEU A 1 295 ? -12.865 -18.886 1.227 1.00 88.38 295 LEU A O 1
ATOM 2421 N N . LYS A 1 296 ? -13.513 -16.984 0.243 1.00 85.75 296 LYS A N 1
ATOM 2422 C CA . LYS A 1 296 ? -14.352 -16.557 1.373 1.00 85.75 296 LYS A CA 1
ATOM 2423 C C . LYS A 1 296 ? -15.583 -17.433 1.593 1.00 85.75 296 LYS A C 1
ATOM 2425 O O . LYS A 1 296 ? -16.015 -17.525 2.736 1.00 85.75 296 LYS A O 1
ATOM 2430 N N . LYS A 1 297 ? -16.134 -18.047 0.539 1.00 85.94 297 LYS A N 1
ATOM 2431 C CA . LYS A 1 297 ? -17.294 -18.949 0.636 1.00 85.94 297 LYS A CA 1
ATOM 2432 C C . LYS A 1 297 ? -16.934 -20.326 1.191 1.00 85.94 297 LYS A C 1
ATOM 2434 O O . LYS A 1 297 ? -17.774 -20.937 1.820 1.00 85.94 297 LYS A O 1
ATOM 2439 N N . VAL A 1 298 ? -15.714 -20.805 0.946 1.00 79.19 298 VAL A N 1
ATOM 2440 C CA . VAL A 1 298 ? -15.271 -22.143 1.386 1.00 79.19 298 VAL A CA 1
ATOM 2441 C C . VAL A 1 298 ? -14.984 -22.189 2.891 1.00 79.19 298 VAL A C 1
ATOM 2443 O O . VAL A 1 298 ? -15.078 -23.244 3.501 1.00 79.19 298 VAL A O 1
ATOM 2446 N N . GLY A 1 299 ? -14.633 -21.052 3.498 1.00 63.16 299 GLY A N 1
ATOM 2447 C CA . GLY A 1 299 ? -14.355 -20.950 4.934 1.00 63.16 299 GLY A CA 1
ATOM 2448 C C . GLY A 1 299 ? -15.448 -20.251 5.747 1.00 63.16 299 GLY A C 1
ATOM 2449 O O . GLY A 1 299 ? -15.105 -19.634 6.758 1.00 63.16 299 GLY A O 1
ATOM 2450 N N . ALA A 1 300 ? -16.688 -20.216 5.258 1.00 57.12 300 ALA A N 1
ATOM 2451 C CA . ALA A 1 300 ? -17.873 -19.739 5.975 1.00 57.12 300 ALA A CA 1
ATOM 2452 C C . ALA A 1 300 ? -18.805 -20.930 6.206 1.00 57.12 300 ALA A C 1
ATOM 2454 O O . ALA A 1 300 ? -19.391 -20.984 7.306 1.00 57.12 300 ALA A O 1
#

Foldseek 3Di:
DPPVLVVLLVLLVVLLQLLQVLLVQLCVQDVVDPDPVSLVLLLLLVCLLQLVLLVVLQVLVCVLVVDDDDPCCSVLALPDDLSVSSLLVNVLSVCSNVLSNCCVPPVVCSLVVVLVVLVCLLVVCVVPVVSLVVQCVVSSHPSVCSNSSSSSSVSSSNSSSCNSVPLQPDDPPPPDDDPVVNVVVLVVVVVSLVVVCVVCVVPHDPVSSVVSNVVVVVVSVCSNHVPDDPVVVLCVLLVSSCSSCVVSVVSVCVVVVQPDPPPVSSVVVCVVCVVVVSVVSVVSSVVSVVSSVVVSVVVD

Radius of gyration: 20.34 Å; chains: 1; bounding box: 50×48×53 Å

pLDDT: mean 81.83, std 13.53, range [34.5, 96.94]